Protein AF-A0A7S3CI59-F1 (afdb_monomer_lite)

Organism: NCBI:txid1082188

Radius of gyration: 28.76 Å; chains: 1; bounding box: 58×44×80 Å

pLDDT: mean 87.58, std 10.14, range [47.19, 98.12]

Foldseek 3Di:
DVPVDDPVLVVVCVVCVCVQDVDDPVPDDVVSSVVVSVVVVVVVVLVVQLVVQLVVVCVVVVPDDSVLSSQQSNQCSVPPPDPVLVVLCSVPVCQQCVDDSNPDGNVSSVVSSVVVVVVLVVLLVVLLVLLLVLVCVVCVVVRDDPVLSVVVSVQLCVLLVDSVSSNVCSVVVVVPDDPPVCNVVDHNNVVSVD

Secondary structure (DSSP, 8-state):
--TT--HHHHHHHHHHHHHH--S-GGGS-HHHHHHHHHHHHHHHHHHHHHHHHHHHHHHH-TTS-HHHHHHHHHHHHHH---HHHHHHHHHTHHHH--S-GGG--HHHHHHHHHHHHHHHHHHHHHHHHHHHHHHHHHTGGGT--HHHHHHHHHHHHHHH-SHHHHHHHHHTHHHHPPPGGGGGG--GGGTTT-

Structure (mmCIF, N/CA/C/O backbone):
data_AF-A0A7S3CI59-F1
#
_entry.id   AF-A0A7S3CI59-F1
#
loop_
_atom_site.group_PDB
_atom_site.id
_atom_site.type_symbol
_atom_site.label_atom_id
_atom_site.label_alt_id
_atom_site.label_comp_id
_atom_site.label_asym_id
_atom_site.label_entity_id
_atom_site.label_seq_id
_atom_site.pdbx_PDB_ins_code
_atom_site.Cartn_x
_atom_site.Cartn_y
_atom_site.Cartn_z
_atom_site.occupancy
_atom_site.B_iso_or_equiv
_atom_site.auth_seq_id
_atom_site.auth_comp_id
_atom_site.auth_asym_id
_atom_site.auth_atom_id
_atom_site.pdbx_PDB_model_num
ATOM 1 N N . CYS A 1 1 ? 30.219 27.105 -24.794 1.00 59.47 1 CYS A N 1
ATOM 2 C CA . CYS A 1 1 ? 28.747 26.967 -24.779 1.00 59.47 1 CYS A CA 1
ATOM 3 C C . CYS A 1 1 ? 28.206 25.695 -24.099 1.00 59.47 1 CYS A C 1
ATOM 5 O O . CYS A 1 1 ? 27.021 25.461 -24.241 1.00 59.47 1 CYS A O 1
ATOM 7 N N . LEU A 1 2 ? 28.983 24.918 -23.324 1.00 64.81 2 LEU A N 1
ATOM 8 C CA . LEU A 1 2 ? 28.480 23.724 -22.600 1.00 64.81 2 LEU A CA 1
ATOM 9 C C . LEU A 1 2 ? 28.856 23.733 -21.102 1.00 64.81 2 LEU A C 1
ATOM 11 O O . LEU A 1 2 ? 29.052 22.684 -20.499 1.00 64.81 2 LEU A O 1
ATOM 15 N N . LYS A 1 3 ? 29.027 24.923 -20.505 1.00 70.31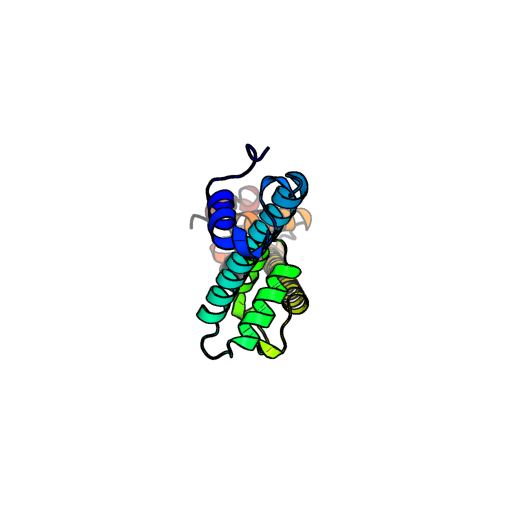 3 LYS A N 1
ATOM 16 C CA . LYS A 1 3 ? 29.441 25.069 -19.091 1.00 70.31 3 LYS A CA 1
ATOM 17 C C . LYS A 1 3 ? 28.393 24.524 -18.104 1.00 70.31 3 LYS A C 1
ATOM 19 O O . LYS A 1 3 ? 28.717 24.251 -16.959 1.00 70.31 3 LYS A O 1
ATOM 24 N N . ASP A 1 4 ? 27.163 24.378 -18.576 1.00 75.31 4 ASP A N 1
ATOM 25 C CA . ASP A 1 4 ? 25.985 23.836 -17.906 1.00 75.31 4 ASP A CA 1
ATOM 26 C C . ASP A 1 4 ? 25.914 22.294 -17.915 1.00 75.31 4 ASP A C 1
ATOM 28 O O . ASP A 1 4 ? 25.103 21.711 -17.204 1.00 75.31 4 ASP A O 1
ATOM 32 N N . CYS A 1 5 ? 26.761 21.610 -18.693 1.00 75.19 5 CYS A N 1
ATOM 33 C CA . CYS A 1 5 ? 26.756 20.150 -18.790 1.00 75.19 5 CYS A CA 1
ATOM 34 C C . CYS A 1 5 ? 27.666 19.507 -17.735 1.00 75.19 5 CYS A C 1
ATOM 36 O O . CYS A 1 5 ? 28.838 19.861 -17.602 1.00 75.19 5 CYS A O 1
ATOM 38 N N . ASN A 1 6 ? 27.160 18.494 -17.028 1.00 81.19 6 ASN A N 1
ATOM 39 C CA . ASN A 1 6 ? 27.958 17.750 -16.052 1.00 81.19 6 ASN A CA 1
ATOM 40 C C . ASN A 1 6 ? 28.900 16.719 -16.719 1.00 81.19 6 ASN A C 1
ATOM 42 O O . ASN A 1 6 ? 28.763 16.361 -17.892 1.00 81.19 6 ASN A O 1
ATOM 46 N N . SER A 1 7 ? 29.861 16.190 -15.950 1.00 79.69 7 SER A N 1
ATOM 47 C CA . SER A 1 7 ? 30.866 15.236 -16.454 1.00 79.69 7 SER A CA 1
ATOM 48 C C . SER A 1 7 ? 30.254 13.962 -17.066 1.00 79.69 7 SER A C 1
ATOM 50 O O . SER A 1 7 ? 30.790 13.425 -18.039 1.00 79.69 7 SER A O 1
ATOM 52 N N . LYS A 1 8 ? 29.105 13.483 -16.556 1.00 77.62 8 LYS A N 1
ATOM 53 C CA . LYS A 1 8 ? 28.405 12.310 -17.114 1.00 77.62 8 LYS A CA 1
ATOM 54 C C . LYS A 1 8 ? 27.846 12.610 -18.508 1.00 77.62 8 LYS A C 1
ATOM 56 O O . LYS A 1 8 ? 28.008 11.788 -19.412 1.00 77.62 8 LYS A O 1
ATOM 61 N N . MET A 1 9 ? 27.244 13.784 -18.697 1.00 76.12 9 MET A N 1
ATOM 62 C CA . MET A 1 9 ? 26.739 14.234 -19.998 1.00 76.12 9 MET A CA 1
ATOM 63 C C . MET A 1 9 ? 27.877 14.339 -21.015 1.00 76.12 9 MET A C 1
ATOM 65 O O . MET A 1 9 ? 27.801 13.748 -22.087 1.00 76.12 9 MET A O 1
ATOM 69 N N . LEU A 1 10 ? 28.988 14.986 -20.657 1.00 78.69 10 LEU A N 1
ATOM 70 C CA . LEU A 1 10 ? 30.130 15.147 -21.565 1.00 78.69 10 LEU A CA 1
ATOM 71 C C . LEU A 1 10 ? 30.754 13.801 -21.981 1.00 78.69 10 LEU A C 1
ATOM 73 O O . LEU A 1 10 ? 31.111 13.618 -23.144 1.00 78.69 10 LEU A O 1
ATOM 77 N N . LYS A 1 11 ? 30.810 12.817 -21.072 1.00 80.25 11 LYS A N 1
ATOM 78 C CA . LYS A 1 11 ? 31.237 11.443 -21.401 1.00 80.25 11 LYS A CA 1
ATOM 79 C C . LYS A 1 11 ? 30.278 10.747 -22.375 1.00 80.25 11 LYS A C 1
ATOM 81 O O . LYS A 1 11 ? 30.741 10.063 -23.288 1.00 80.25 11 LYS A O 1
ATOM 86 N N . LYS A 1 12 ? 28.958 10.920 -22.213 1.00 74.88 12 LYS A N 1
ATOM 87 C CA . LYS A 1 12 ? 27.951 10.398 -23.159 1.00 74.88 12 LYS A CA 1
ATOM 88 C C . LYS A 1 12 ? 28.072 11.057 -24.535 1.00 74.88 12 LYS A C 1
ATOM 90 O O . LYS A 1 12 ? 28.024 10.336 -25.530 1.00 74.88 12 LYS A O 1
ATOM 95 N N . LEU A 1 13 ? 28.280 12.377 -24.587 1.00 74.31 13 LEU A N 1
ATOM 96 C CA . LEU A 1 13 ? 28.527 13.110 -25.830 1.00 74.31 13 LEU A CA 1
ATOM 97 C C . LEU A 1 13 ? 29.743 12.538 -26.554 1.00 74.31 13 LEU A C 1
ATOM 99 O O . LEU A 1 13 ? 29.633 12.162 -27.711 1.00 74.31 13 LEU A O 1
ATOM 103 N N . HIS A 1 14 ? 30.876 12.408 -25.858 1.00 76.88 14 HIS A N 1
ATOM 104 C CA . HIS A 1 14 ? 32.116 11.897 -26.441 1.00 76.88 14 HIS A CA 1
ATOM 105 C C . HIS A 1 14 ? 31.943 10.494 -27.041 1.00 76.88 14 HIS A C 1
ATOM 107 O O . HIS A 1 14 ? 32.369 10.247 -28.164 1.00 76.88 14 HIS A O 1
ATOM 113 N N . ARG A 1 15 ? 31.263 9.586 -26.325 1.00 79.62 15 ARG A N 1
ATOM 114 C CA . ARG A 1 15 ? 31.013 8.208 -26.790 1.00 79.62 15 ARG A CA 1
ATOM 115 C C . ARG A 1 15 ? 30.102 8.123 -28.016 1.00 79.62 15 ARG A C 1
ATOM 117 O O . ARG A 1 15 ? 30.245 7.192 -28.794 1.00 79.62 15 ARG A O 1
ATOM 124 N N . ASN A 1 16 ? 29.177 9.066 -28.181 1.00 75.12 16 ASN A N 1
ATOM 125 C CA . ASN A 1 16 ? 28.153 9.028 -29.232 1.00 75.12 16 ASN A CA 1
ATOM 126 C C . ASN A 1 16 ? 28.336 10.129 -30.290 1.00 75.12 16 ASN A C 1
ATOM 128 O O . ASN A 1 16 ? 27.478 10.304 -31.152 1.00 75.12 16 ASN A O 1
ATOM 132 N N . CYS A 1 17 ? 29.436 10.885 -30.229 1.00 72.75 17 CYS A N 1
ATOM 133 C CA . CYS A 1 17 ? 29.614 12.132 -30.975 1.00 72.75 17 CYS A CA 1
ATOM 134 C C . CYS A 1 17 ? 29.482 11.924 -32.490 1.00 72.75 17 CYS A C 1
ATOM 136 O O . CYS A 1 17 ? 28.740 12.645 -33.149 1.00 72.75 17 CYS A O 1
ATOM 138 N N . GLN A 1 18 ? 30.129 10.881 -33.019 1.00 71.50 18 GLN A N 1
ATOM 139 C CA . GLN A 1 18 ? 30.111 10.550 -34.448 1.00 71.50 18 GLN A CA 1
ATOM 140 C C . GLN A 1 18 ? 28.720 10.132 -34.949 1.00 71.50 18 GLN A C 1
ATOM 142 O O . GLN A 1 18 ? 28.349 10.465 -36.069 1.00 71.50 18 GLN A O 1
ATOM 147 N N . MET A 1 19 ? 27.933 9.447 -34.113 1.00 75.19 19 MET A N 1
ATOM 148 C CA . MET A 1 19 ? 26.564 9.042 -34.447 1.00 75.19 19 MET A CA 1
ATOM 149 C C . MET A 1 19 ? 25.594 10.230 -34.391 1.00 75.19 19 MET A C 1
ATOM 151 O O . MET A 1 19 ? 24.717 10.372 -35.238 1.00 75.19 19 MET A O 1
ATOM 155 N N . LEU A 1 20 ? 25.735 11.095 -33.386 1.00 68.44 20 LEU A N 1
ATOM 156 C CA . LEU A 1 20 ? 24.822 12.222 -33.168 1.00 68.44 20 LEU A CA 1
ATOM 157 C C . LEU A 1 20 ? 25.051 13.379 -34.134 1.00 68.44 20 LEU A C 1
ATOM 159 O O . LEU A 1 20 ? 24.116 14.139 -34.426 1.00 68.44 20 LEU A O 1
ATOM 163 N N . PHE A 1 21 ? 26.293 13.510 -34.594 1.00 73.81 21 PHE A N 1
ATOM 164 C CA . PHE A 1 21 ? 26.769 14.608 -35.412 1.00 73.81 21 PHE A CA 1
ATOM 165 C C . PHE A 1 21 ? 27.649 14.081 -36.554 1.00 73.81 21 PHE A C 1
ATOM 167 O O . PHE A 1 21 ? 28.874 14.150 -36.476 1.00 73.81 21 PHE A O 1
ATOM 174 N N . PRO A 1 22 ? 27.041 13.590 -37.648 1.00 68.81 22 PRO A N 1
ATOM 175 C CA . PRO A 1 22 ? 27.776 13.063 -38.802 1.00 68.81 22 PRO A CA 1
ATOM 176 C C . PRO A 1 22 ? 28.441 14.156 -39.665 1.00 68.81 22 PRO A C 1
ATOM 178 O O . PRO A 1 22 ? 28.934 13.877 -40.754 1.00 68.81 22 PRO A O 1
ATOM 181 N N . VAL A 1 23 ? 28.448 15.411 -39.205 1.00 74.50 23 VAL A N 1
ATOM 182 C CA . VAL A 1 23 ? 28.990 16.583 -39.908 1.00 74.50 23 VAL A CA 1
ATOM 183 C C . VAL A 1 23 ? 30.176 17.170 -39.144 1.00 74.50 23 VAL A C 1
ATOM 185 O O . VAL A 1 23 ? 30.347 16.924 -37.948 1.00 74.50 23 VAL A O 1
ATOM 188 N N . LYS A 1 24 ? 31.014 17.965 -39.822 1.00 68.62 24 LYS A N 1
ATOM 189 C CA . LYS A 1 24 ? 32.191 18.574 -39.187 1.00 68.62 24 LYS A CA 1
ATOM 190 C C . LYS A 1 24 ? 31.758 19.477 -38.030 1.00 68.62 24 LYS A C 1
ATOM 192 O O . LYS A 1 24 ? 30.806 20.239 -38.157 1.00 68.62 24 LYS A O 1
ATOM 197 N N . PHE A 1 25 ? 32.494 19.434 -36.918 1.00 65.50 25 PHE A N 1
ATOM 198 C CA . PHE A 1 25 ? 32.107 20.081 -35.654 1.00 65.50 25 PHE A CA 1
ATOM 199 C C . PHE A 1 25 ? 31.819 21.590 -35.780 1.00 65.50 25 PHE A C 1
ATOM 201 O O . PHE A 1 25 ? 30.941 22.117 -35.107 1.00 65.50 25 PHE A O 1
ATOM 208 N N . HIS A 1 26 ? 32.510 22.276 -36.695 1.00 70.38 26 HIS A N 1
ATOM 209 C CA . HIS A 1 26 ? 32.320 23.703 -36.981 1.00 70.38 26 HIS A CA 1
ATOM 210 C C . HIS A 1 26 ? 31.023 24.032 -37.752 1.00 70.38 26 HIS A C 1
ATOM 212 O O . HIS A 1 26 ? 30.727 25.203 -37.962 1.00 70.38 26 HIS A O 1
ATOM 218 N N . GLN A 1 27 ? 30.278 23.025 -38.220 1.00 72.19 27 GLN A N 1
ATOM 219 C CA . GLN A 1 27 ? 29.021 23.172 -38.970 1.00 72.19 27 GLN A CA 1
ATOM 220 C C . GLN A 1 27 ? 27.783 22.940 -38.096 1.00 72.19 27 GLN A C 1
ATOM 222 O O . GLN A 1 27 ? 26.661 23.013 -38.590 1.00 72.19 27 GLN A O 1
ATOM 227 N N . ILE A 1 28 ? 27.970 22.622 -36.814 1.00 72.25 28 ILE A N 1
ATOM 228 C CA . ILE A 1 28 ? 26.880 22.268 -35.909 1.00 72.25 28 ILE A CA 1
ATOM 229 C C . ILE A 1 28 ? 26.587 23.458 -35.006 1.00 72.25 28 ILE A C 1
ATOM 231 O O . ILE A 1 28 ? 27.476 23.942 -34.306 1.00 72.25 28 ILE A O 1
ATOM 235 N N . ASP A 1 29 ? 25.327 23.886 -34.971 1.00 80.12 29 ASP A N 1
ATOM 236 C CA . ASP A 1 29 ? 24.870 24.859 -33.983 1.00 80.12 29 ASP A CA 1
ATOM 237 C C . ASP A 1 29 ? 25.047 24.278 -32.561 1.00 80.12 29 ASP A C 1
ATOM 239 O O . ASP A 1 29 ? 24.484 23.218 -32.248 1.00 80.12 29 ASP A O 1
ATOM 243 N N . PRO A 1 30 ? 25.790 24.953 -31.662 1.00 78.56 30 PRO A N 1
ATOM 244 C CA . PRO A 1 30 ? 25.923 24.545 -30.267 1.00 78.56 30 PRO A CA 1
ATOM 245 C C . PRO A 1 30 ? 24.589 24.306 -29.538 1.00 78.56 30 PRO A C 1
ATOM 247 O O . PRO A 1 30 ? 24.556 23.511 -28.597 1.00 78.56 30 PRO A O 1
ATOM 250 N N . ARG A 1 31 ? 23.491 24.955 -29.952 1.00 81.31 31 ARG A N 1
ATOM 251 C CA . ARG A 1 31 ? 22.141 24.715 -29.413 1.00 81.31 31 ARG A CA 1
ATOM 252 C C . ARG A 1 31 ? 21.626 23.320 -29.760 1.00 81.31 31 ARG A C 1
ATOM 254 O O . ARG A 1 31 ? 21.160 22.614 -28.872 1.00 81.31 31 ARG A O 1
ATOM 261 N N . VAL A 1 32 ? 21.823 22.876 -31.000 1.00 80.31 32 VAL A N 1
ATOM 262 C CA . VAL A 1 32 ? 21.455 21.524 -31.455 1.00 80.31 32 VAL A CA 1
ATOM 263 C C . VAL A 1 32 ? 22.286 20.460 -30.734 1.00 80.31 32 VAL A C 1
ATOM 265 O O . VAL A 1 32 ? 21.773 19.391 -30.397 1.00 80.31 32 VAL A O 1
ATOM 268 N N . ILE A 1 33 ? 23.564 20.751 -30.447 1.00 76.06 33 ILE A N 1
ATOM 269 C CA . ILE A 1 33 ? 24.405 19.864 -29.626 1.00 76.06 33 ILE A CA 1
ATOM 270 C C . ILE A 1 33 ? 23.807 19.706 -28.234 1.00 76.06 33 ILE A C 1
ATOM 272 O O . ILE A 1 33 ? 23.671 18.587 -27.738 1.00 76.06 33 ILE A O 1
ATOM 276 N N . ARG A 1 34 ? 23.438 20.833 -27.621 1.00 80.00 34 ARG A N 1
ATOM 277 C CA . ARG A 1 34 ? 22.849 20.876 -26.289 1.00 80.00 34 ARG A CA 1
ATOM 278 C C . ARG A 1 34 ? 21.538 20.085 -26.238 1.00 80.00 34 ARG A C 1
ATOM 280 O O . ARG A 1 34 ? 21.433 19.176 -25.424 1.00 80.00 34 ARG A O 1
ATOM 287 N N . GLU A 1 35 ? 20.583 20.364 -27.121 1.00 82.44 35 GLU A N 1
ATOM 288 C CA . GLU A 1 35 ? 19.276 19.685 -27.156 1.00 82.44 35 GLU A CA 1
ATOM 289 C C . GLU A 1 35 ? 19.407 18.165 -27.304 1.00 82.44 35 GLU A C 1
ATOM 291 O O . GLU A 1 35 ? 18.837 17.408 -26.516 1.00 82.44 35 GLU A O 1
ATOM 296 N N . LYS A 1 36 ? 20.220 17.699 -28.263 1.00 79.44 36 LYS A N 1
ATOM 297 C CA . LYS A 1 36 ? 20.472 16.262 -28.455 1.00 79.44 36 LYS A CA 1
ATOM 298 C C . LYS A 1 36 ? 21.142 15.626 -27.238 1.00 79.44 36 LYS A C 1
ATOM 300 O O . LYS A 1 36 ? 20.844 14.480 -26.906 1.00 79.44 36 LYS A O 1
ATOM 305 N N . LEU A 1 37 ? 22.048 16.350 -26.581 1.00 78.69 37 LEU A N 1
ATOM 306 C CA . LEU A 1 37 ? 22.756 15.847 -25.411 1.00 78.69 37 LEU A CA 1
ATOM 307 C C . LEU A 1 37 ? 21.845 15.712 -24.189 1.00 78.69 37 LEU A C 1
ATOM 309 O O . LEU A 1 37 ? 21.923 14.694 -23.504 1.00 78.69 37 LEU A O 1
ATOM 313 N N . PHE A 1 38 ? 20.994 16.705 -23.926 1.00 78.50 38 PHE A N 1
ATOM 314 C CA . PHE A 1 38 ? 19.998 16.631 -22.856 1.00 78.50 38 PHE A CA 1
ATOM 315 C C . PHE A 1 38 ? 19.014 15.493 -23.111 1.00 78.50 38 PHE A C 1
ATOM 317 O O . PHE A 1 38 ? 18.888 14.616 -22.264 1.00 78.50 38 PHE A O 1
ATOM 324 N N . LYS A 1 39 ? 18.460 15.395 -24.326 1.00 82.25 39 LYS A N 1
ATOM 325 C CA . LYS A 1 39 ? 17.557 14.296 -24.694 1.00 82.25 39 LYS A CA 1
ATOM 326 C C . LYS A 1 39 ? 18.178 12.914 -24.451 1.00 82.25 39 LYS A C 1
ATOM 328 O O . LYS A 1 39 ? 17.554 12.056 -23.842 1.00 82.25 39 LYS A O 1
ATOM 333 N N . LEU A 1 40 ? 19.430 12.696 -24.860 1.00 77.69 40 LEU A N 1
ATOM 334 C CA . LEU A 1 40 ? 20.141 11.435 -24.599 1.00 77.69 40 LEU A CA 1
ATOM 335 C C . LEU A 1 40 ? 20.470 11.188 -23.126 1.00 77.69 40 LEU A C 1
ATOM 337 O O . LEU A 1 40 ? 20.629 10.041 -22.683 1.00 77.69 40 LEU A O 1
ATOM 341 N N . TYR A 1 41 ? 20.714 12.262 -22.383 1.00 75.12 41 TYR A N 1
ATOM 342 C CA . TYR A 1 41 ? 20.945 12.157 -20.959 1.00 75.12 41 TYR A CA 1
ATOM 343 C C . TYR A 1 41 ? 19.669 11.666 -20.279 1.00 75.12 41 TYR A C 1
ATOM 345 O O . TYR A 1 41 ? 19.733 10.610 -19.647 1.00 75.12 41 TYR A O 1
ATOM 353 N N . ASP A 1 42 ? 18.549 12.340 -20.537 1.00 79.06 42 ASP A N 1
ATOM 354 C CA . ASP A 1 42 ? 17.221 12.050 -19.995 1.00 79.06 42 ASP A CA 1
ATOM 355 C C . ASP A 1 42 ? 16.731 10.659 -20.409 1.00 79.06 42 ASP A C 1
ATOM 357 O O . ASP A 1 42 ? 16.329 9.872 -19.558 1.00 79.06 42 ASP A O 1
ATOM 361 N N . GLU A 1 43 ? 16.876 10.281 -21.685 1.00 83.25 43 GLU A N 1
ATOM 362 C CA . GLU A 1 43 ? 16.569 8.922 -22.153 1.00 83.25 43 GLU A CA 1
ATOM 363 C C . GLU A 1 43 ? 17.370 7.857 -21.399 1.00 83.25 43 GLU A C 1
ATOM 365 O O . GLU A 1 43 ? 16.877 6.761 -21.143 1.00 83.25 43 GLU A O 1
ATOM 370 N N . GLY A 1 44 ? 18.630 8.143 -21.067 1.00 81.75 44 GLY A N 1
ATOM 371 C CA . GLY A 1 44 ? 19.445 7.191 -20.326 1.00 81.75 44 GLY A CA 1
ATOM 372 C C . GLY A 1 44 ? 19.115 7.137 -18.837 1.00 81.75 44 GLY A C 1
ATOM 373 O O . GLY A 1 44 ? 19.253 6.064 -18.268 1.00 81.75 44 GLY A O 1
ATOM 374 N N . VAL A 1 45 ? 18.682 8.248 -18.231 1.00 81.62 45 VAL A N 1
ATOM 375 C CA . VAL A 1 45 ? 18.148 8.256 -16.858 1.00 81.62 45 VAL A CA 1
ATOM 376 C C . VAL A 1 45 ? 16.854 7.443 -16.815 1.00 81.62 45 VAL A C 1
ATOM 378 O O . VAL A 1 45 ? 16.764 6.496 -16.045 1.00 81.62 45 VAL A O 1
ATOM 381 N N . ALA A 1 46 ? 15.929 7.689 -17.747 1.00 86.44 46 ALA A N 1
ATOM 382 C CA . ALA A 1 46 ? 14.687 6.927 -17.860 1.00 86.44 46 ALA A CA 1
ATOM 383 C C . ALA A 1 46 ? 14.934 5.418 -18.042 1.00 86.44 46 ALA A C 1
ATOM 385 O O . ALA A 1 46 ? 14.275 4.598 -17.411 1.00 86.44 46 ALA A O 1
ATOM 386 N N . ARG A 1 47 ? 15.916 5.025 -18.867 1.00 89.19 47 ARG A N 1
ATOM 387 C CA . ARG A 1 47 ? 16.301 3.608 -19.011 1.00 89.19 47 ARG A CA 1
ATOM 388 C C . ARG A 1 47 ? 16.842 3.009 -17.713 1.00 89.19 47 ARG A C 1
ATOM 390 O O . ARG A 1 47 ? 16.566 1.844 -17.447 1.00 89.19 47 ARG A O 1
ATOM 397 N N . GLU A 1 48 ? 17.623 3.765 -16.945 1.00 90.62 48 GLU A N 1
ATOM 398 C CA . GLU A 1 48 ? 18.162 3.315 -15.657 1.00 90.62 48 GLU A CA 1
ATOM 399 C C . GLU A 1 48 ? 17.034 3.120 -14.636 1.00 90.62 48 GLU A C 1
ATOM 401 O O . GLU A 1 48 ? 16.943 2.050 -14.038 1.00 90.62 48 GLU A O 1
ATOM 406 N N . ASP A 1 49 ? 16.119 4.082 -14.521 1.00 90.31 49 ASP A N 1
ATOM 407 C CA . ASP A 1 49 ? 14.973 4.011 -13.608 1.00 90.31 49 ASP A CA 1
ATOM 408 C C . ASP A 1 49 ? 14.023 2.858 -13.965 1.00 90.31 49 ASP A C 1
ATOM 410 O O . ASP A 1 49 ? 13.625 2.071 -13.102 1.00 90.31 49 ASP A O 1
ATOM 414 N N . ILE A 1 50 ? 13.718 2.689 -15.257 1.00 94.69 50 ILE A N 1
ATOM 415 C CA . ILE A 1 50 ? 12.937 1.549 -15.750 1.00 94.69 50 ILE A CA 1
ATOM 416 C C . ILE A 1 50 ? 13.658 0.233 -15.429 1.00 94.69 50 ILE A C 1
ATOM 418 O O . ILE A 1 50 ? 13.016 -0.709 -14.968 1.00 94.69 50 ILE A O 1
ATOM 422 N N . ALA A 1 51 ? 14.977 0.142 -15.627 1.00 94.44 51 ALA A N 1
ATOM 423 C CA . ALA A 1 51 ? 15.735 -1.067 -15.306 1.00 94.44 51 ALA A CA 1
ATOM 424 C C . ALA A 1 51 ? 15.707 -1.384 -13.800 1.00 94.44 51 ALA A C 1
ATOM 426 O O . ALA A 1 51 ? 15.552 -2.546 -13.425 1.00 94.44 51 ALA A O 1
ATOM 427 N N . GLN A 1 52 ? 15.786 -0.373 -12.930 1.00 95.69 52 GLN A N 1
ATOM 428 C CA . GLN A 1 52 ? 15.635 -0.561 -11.483 1.00 95.69 52 GLN A CA 1
ATOM 429 C C . GLN A 1 52 ? 14.238 -1.082 -11.122 1.00 95.69 52 GLN A C 1
ATOM 431 O O . GLN A 1 52 ? 14.113 -2.020 -10.330 1.00 95.69 52 GLN A O 1
ATOM 436 N N . LEU A 1 53 ? 13.183 -0.538 -11.739 1.00 96.56 53 LEU A N 1
ATOM 437 C CA . LEU A 1 53 ? 11.820 -1.049 -11.574 1.00 96.56 53 LEU A CA 1
ATOM 438 C C . LEU A 1 53 ? 11.691 -2.497 -12.059 1.00 96.56 53 LEU A C 1
ATOM 440 O O . LEU A 1 53 ? 11.117 -3.319 -11.348 1.00 96.56 53 LEU A O 1
ATOM 444 N N . GLN A 1 54 ? 12.263 -2.838 -13.216 1.00 97.06 54 GLN A N 1
ATOM 445 C CA . GLN A 1 54 ? 12.269 -4.211 -13.732 1.00 97.06 54 GLN A CA 1
ATOM 446 C C . GLN A 1 54 ? 12.945 -5.176 -12.757 1.00 97.06 54 GLN A C 1
ATOM 448 O O . GLN A 1 54 ? 12.373 -6.216 -12.438 1.00 97.06 54 GLN A O 1
ATOM 453 N N . LEU A 1 55 ? 14.129 -4.823 -12.243 1.00 97.19 55 LEU A N 1
ATOM 454 C CA . LEU A 1 55 ? 14.848 -5.634 -11.257 1.00 97.19 55 LEU A CA 1
ATOM 455 C C . LEU A 1 55 ? 14.018 -5.838 -9.988 1.00 97.19 55 LEU A C 1
ATOM 457 O O . LEU A 1 55 ? 13.953 -6.950 -9.462 1.00 97.19 55 LEU A O 1
ATOM 461 N N . ARG A 1 56 ? 13.349 -4.783 -9.515 1.00 96.81 56 ARG A N 1
ATOM 462 C CA . ARG A 1 56 ? 12.495 -4.846 -8.326 1.00 96.81 56 ARG A CA 1
ATOM 463 C C . ARG A 1 56 ? 11.250 -5.702 -8.541 1.00 96.81 56 ARG A C 1
ATOM 465 O O . ARG A 1 56 ? 10.885 -6.467 -7.658 1.00 96.81 56 ARG A O 1
ATOM 472 N N . ILE A 1 57 ? 10.599 -5.608 -9.698 1.00 96.94 57 ILE A N 1
ATOM 473 C CA . ILE A 1 57 ? 9.478 -6.494 -10.035 1.00 96.94 57 ILE A CA 1
ATOM 474 C C . ILE A 1 57 ? 9.985 -7.937 -10.114 1.00 96.94 57 ILE A C 1
ATOM 476 O O . ILE A 1 57 ? 9.433 -8.818 -9.459 1.00 96.94 57 ILE A O 1
ATOM 480 N N . LYS A 1 58 ? 11.082 -8.184 -10.836 1.00 95.31 58 LYS A N 1
ATOM 481 C CA . LYS A 1 58 ? 11.626 -9.531 -11.029 1.00 95.31 58 LYS A CA 1
ATOM 482 C C . LYS A 1 58 ? 12.058 -10.189 -9.718 1.00 95.31 58 LYS A C 1
ATOM 484 O O . LYS A 1 58 ? 11.862 -11.388 -9.565 1.00 95.31 58 LYS A O 1
ATOM 489 N N . SER A 1 59 ? 12.579 -9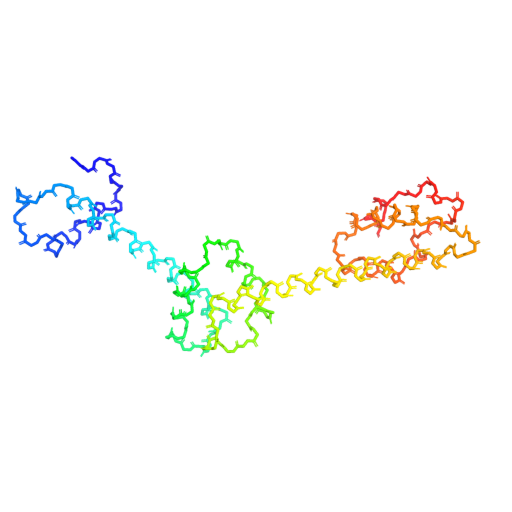.428 -8.753 1.00 95.75 59 SER A N 1
ATOM 490 C CA . SER A 1 59 ? 12.949 -9.965 -7.435 1.00 95.75 59 SER A CA 1
ATOM 491 C C . SER A 1 59 ? 11.746 -10.414 -6.597 1.00 95.75 59 SER A C 1
ATOM 493 O O . SER A 1 59 ? 11.890 -11.267 -5.722 1.00 95.75 59 SER A O 1
ATOM 495 N N . HIS A 1 60 ? 10.555 -9.871 -6.861 1.00 95.00 60 HIS A N 1
ATOM 496 C CA . HIS A 1 60 ? 9.313 -10.279 -6.207 1.00 95.00 60 HIS A CA 1
ATOM 497 C C . HIS A 1 60 ? 8.522 -11.333 -6.989 1.00 95.00 60 HIS A C 1
ATOM 499 O O . HIS A 1 60 ? 7.774 -12.084 -6.363 1.00 95.00 60 HIS A O 1
ATOM 505 N N . PHE A 1 61 ? 8.699 -11.397 -8.311 1.00 95.25 61 PHE A N 1
ATOM 506 C CA . PHE A 1 61 ? 7.968 -12.271 -9.227 1.00 95.25 61 PHE A CA 1
ATOM 507 C C . PHE A 1 61 ? 8.950 -13.002 -10.159 1.00 95.25 61 PHE A C 1
ATOM 509 O O . PHE A 1 61 ? 9.131 -12.644 -11.325 1.00 95.25 61 PHE A O 1
ATOM 516 N N . LEU A 1 62 ? 9.636 -14.011 -9.613 1.00 92.31 62 LEU A N 1
ATOM 517 C CA . LEU A 1 62 ? 10.764 -14.681 -10.273 1.00 92.31 62 LEU A CA 1
ATOM 518 C C . LEU A 1 62 ? 10.359 -15.444 -11.538 1.00 92.31 62 LEU A C 1
ATOM 520 O O . LEU A 1 62 ? 11.131 -15.467 -12.497 1.00 92.31 62 LEU A O 1
ATOM 524 N N . ASP A 1 63 ? 9.148 -15.991 -11.573 1.00 94.19 63 ASP A N 1
ATOM 525 C CA . ASP A 1 63 ? 8.680 -16.856 -12.663 1.00 94.19 63 ASP A CA 1
ATOM 526 C C . ASP A 1 63 ? 8.072 -16.080 -13.842 1.00 94.19 63 ASP A C 1
ATOM 528 O O . ASP A 1 63 ? 7.824 -16.644 -14.904 1.00 94.19 63 ASP A O 1
ATOM 532 N N . GLU A 1 64 ? 7.868 -14.769 -13.691 1.00 95.19 64 GLU A N 1
ATOM 533 C CA . GLU A 1 64 ? 7.196 -13.955 -14.706 1.00 95.19 64 GLU A CA 1
ATOM 534 C C . GLU A 1 64 ? 8.097 -13.691 -15.927 1.00 95.19 64 GLU A C 1
ATOM 536 O O . GLU A 1 64 ? 9.281 -13.359 -15.759 1.00 95.19 64 GLU A O 1
ATOM 541 N N . PRO A 1 65 ? 7.577 -13.794 -17.163 1.00 96.12 65 PRO A N 1
ATOM 542 C CA . PRO A 1 65 ? 8.335 -13.500 -18.377 1.00 96.12 65 PRO A CA 1
ATOM 543 C C . PRO A 1 65 ? 8.929 -12.082 -18.388 1.00 96.12 65 PRO A C 1
ATOM 545 O O . PRO A 1 65 ? 8.332 -11.126 -17.884 1.00 96.12 65 PRO A O 1
ATOM 548 N N . LEU A 1 66 ? 10.125 -11.924 -18.969 1.00 94.06 66 LEU A N 1
ATOM 549 C CA . LEU A 1 66 ? 10.834 -10.638 -18.956 1.00 94.06 66 LEU A CA 1
ATOM 550 C C . LEU A 1 66 ? 10.063 -9.543 -19.704 1.00 94.06 66 LEU A C 1
ATOM 552 O O . LEU A 1 66 ? 10.057 -8.401 -19.264 1.00 94.06 66 LEU A O 1
ATOM 556 N N . ASP A 1 67 ? 9.393 -9.877 -20.802 1.00 95.81 67 ASP A N 1
ATOM 557 C CA . ASP A 1 67 ? 8.568 -8.952 -21.582 1.00 95.81 67 ASP A CA 1
ATOM 558 C C . ASP A 1 67 ? 7.393 -8.393 -20.765 1.00 95.81 67 ASP A C 1
ATOM 560 O O . ASP A 1 67 ? 7.133 -7.188 -20.810 1.00 95.81 67 ASP A O 1
ATOM 564 N N . VAL A 1 68 ? 6.747 -9.227 -19.944 1.00 97.25 68 VAL A N 1
ATOM 565 C CA . VAL A 1 68 ? 5.682 -8.801 -19.024 1.00 97.25 68 VAL A CA 1
ATOM 566 C C . VAL A 1 68 ? 6.229 -7.829 -17.979 1.00 97.25 68 VAL A C 1
ATOM 568 O O . VAL A 1 68 ? 5.633 -6.775 -17.741 1.00 97.25 68 VAL A O 1
ATOM 571 N N . VAL A 1 69 ? 7.388 -8.151 -17.395 1.00 97.25 69 VAL A N 1
ATOM 572 C CA . VAL A 1 69 ? 8.070 -7.307 -16.403 1.00 97.25 69 VAL A CA 1
ATOM 573 C C . VAL A 1 69 ? 8.498 -5.968 -17.006 1.00 97.25 69 VAL A C 1
ATOM 575 O O . VAL A 1 69 ? 8.262 -4.924 -16.399 1.00 97.25 69 VAL A O 1
ATOM 578 N N . VAL A 1 70 ? 9.095 -5.981 -18.201 1.00 95.88 70 VAL A N 1
ATOM 579 C CA . VAL A 1 70 ? 9.510 -4.778 -18.938 1.00 95.88 70 VAL A CA 1
ATOM 580 C C . VAL A 1 70 ? 8.302 -3.893 -19.212 1.00 95.88 70 VAL A C 1
ATOM 582 O O . VAL A 1 70 ? 8.331 -2.714 -18.864 1.00 95.88 70 VAL A O 1
ATOM 585 N N . ARG A 1 71 ? 7.225 -4.465 -19.766 1.00 97.56 71 ARG A N 1
ATOM 586 C CA . ARG A 1 71 ? 5.982 -3.747 -20.064 1.00 97.56 71 ARG A CA 1
ATOM 587 C C . ARG A 1 71 ? 5.432 -3.058 -18.818 1.00 97.56 71 ARG A C 1
ATOM 589 O O . ARG A 1 71 ? 5.167 -1.862 -18.860 1.00 97.56 71 ARG A O 1
ATOM 596 N N . LEU A 1 72 ? 5.298 -3.789 -17.710 1.00 97.94 72 LEU A N 1
ATOM 597 C CA . LEU A 1 72 ? 4.737 -3.242 -16.475 1.00 97.94 72 LEU A CA 1
ATOM 598 C C . LEU A 1 72 ? 5.652 -2.187 -15.836 1.00 97.94 72 LEU A C 1
ATOM 600 O O . LEU A 1 72 ? 5.165 -1.159 -15.378 1.00 97.94 72 LEU A O 1
ATOM 604 N N . ALA A 1 73 ? 6.970 -2.399 -15.824 1.00 97.50 73 ALA A N 1
ATOM 605 C CA . ALA A 1 73 ? 7.925 -1.422 -15.300 1.00 97.50 73 ALA A CA 1
ATOM 606 C C . ALA A 1 73 ? 7.895 -0.106 -16.089 1.00 97.50 73 ALA A C 1
ATOM 608 O O . ALA A 1 73 ? 7.880 0.971 -15.494 1.00 97.50 73 ALA A O 1
ATOM 609 N N . THR A 1 74 ? 7.863 -0.194 -17.421 1.00 95.75 74 THR A N 1
ATOM 610 C CA . THR A 1 74 ? 7.738 0.969 -18.303 1.00 95.75 74 THR A CA 1
ATOM 611 C C . THR A 1 74 ? 6.414 1.695 -18.079 1.00 95.75 74 THR A C 1
ATOM 613 O O . THR A 1 74 ? 6.398 2.920 -17.990 1.00 95.75 74 THR A O 1
ATOM 616 N N . ASP A 1 75 ? 5.318 0.956 -17.922 1.00 97.44 75 ASP A N 1
ATOM 617 C CA . ASP A 1 75 ? 4.004 1.535 -17.650 1.00 97.44 75 ASP A CA 1
ATOM 618 C C . ASP A 1 75 ? 3.964 2.264 -16.292 1.00 97.44 75 ASP A C 1
ATOM 620 O O . ASP A 1 75 ? 3.541 3.417 -16.209 1.00 97.44 75 ASP A O 1
ATOM 624 N N . ILE A 1 76 ? 4.513 1.656 -15.232 1.00 97.62 76 ILE A N 1
ATOM 625 C CA . ILE A 1 76 ? 4.660 2.302 -13.917 1.00 97.62 76 ILE A CA 1
ATOM 626 C C . ILE A 1 76 ? 5.497 3.579 -14.030 1.00 97.62 76 ILE A C 1
ATOM 628 O O . ILE A 1 76 ? 5.086 4.609 -13.505 1.00 97.62 76 ILE A O 1
ATOM 632 N N . PHE A 1 77 ? 6.635 3.541 -14.729 1.00 95.69 77 PHE A N 1
ATOM 633 C CA . PHE A 1 77 ? 7.498 4.712 -14.901 1.00 95.69 77 PHE A CA 1
ATOM 634 C C . PHE A 1 77 ? 6.772 5.884 -15.579 1.00 95.69 77 PHE A C 1
ATOM 636 O O . PHE A 1 77 ? 6.944 7.032 -15.178 1.00 95.69 77 PHE A O 1
ATOM 643 N N . HIS A 1 78 ? 5.944 5.607 -16.589 1.00 94.69 78 HIS A N 1
ATOM 644 C CA . HIS A 1 78 ? 5.243 6.654 -17.330 1.00 94.69 78 HIS A CA 1
ATOM 645 C C . HIS A 1 78 ? 4.039 7.243 -16.593 1.00 94.69 78 HIS A C 1
ATOM 647 O O . HIS A 1 78 ? 3.731 8.416 -16.798 1.00 94.69 78 HIS A O 1
ATOM 653 N N . TYR A 1 79 ? 3.354 6.459 -15.757 1.00 96.25 79 TYR A N 1
ATOM 654 C CA . TYR A 1 79 ? 2.096 6.892 -15.139 1.00 96.25 79 TYR A CA 1
ATOM 655 C C . TYR A 1 79 ? 2.184 7.147 -13.630 1.00 96.25 79 TYR A C 1
ATOM 657 O O . TYR A 1 79 ? 1.310 7.819 -13.076 1.00 96.25 79 TYR A O 1
ATOM 665 N N . VAL A 1 80 ? 3.226 6.662 -12.950 1.00 95.50 80 VAL A N 1
ATOM 666 C CA . VAL A 1 80 ? 3.395 6.799 -11.497 1.00 95.50 80 VAL A CA 1
ATOM 667 C C . VAL A 1 80 ? 4.600 7.678 -11.189 1.00 95.50 80 VAL A C 1
ATOM 669 O O . VAL A 1 80 ? 5.735 7.230 -11.098 1.00 95.50 80 VAL A O 1
ATOM 672 N N . HIS A 1 81 ? 4.323 8.958 -10.957 1.00 89.94 81 HIS A N 1
ATOM 673 C CA . HIS A 1 81 ? 5.344 9.987 -10.736 1.00 89.94 81 HIS A CA 1
ATOM 674 C C . HIS A 1 81 ? 5.899 10.029 -9.299 1.00 89.94 81 HIS A C 1
ATOM 676 O O . HIS A 1 81 ? 6.835 10.771 -9.016 1.00 89.94 81 HIS A O 1
ATOM 682 N N . SER A 1 82 ? 5.303 9.278 -8.366 1.00 94.75 82 SER A N 1
ATOM 683 C CA . SER A 1 82 ? 5.673 9.289 -6.948 1.00 94.75 82 SER A CA 1
ATOM 684 C C . SER A 1 82 ? 6.409 8.009 -6.565 1.00 94.75 82 SER A C 1
ATOM 686 O O . SER A 1 82 ? 5.819 6.926 -6.550 1.00 94.75 82 SER A O 1
ATOM 688 N N . GLN A 1 83 ? 7.677 8.151 -6.169 1.00 92.75 83 GLN A N 1
ATOM 689 C CA . GLN A 1 83 ? 8.479 7.034 -5.666 1.00 92.75 83 GLN A CA 1
ATOM 690 C C . GLN A 1 83 ? 7.858 6.399 -4.414 1.00 92.75 83 GLN A C 1
ATOM 692 O O . GLN A 1 83 ? 7.851 5.180 -4.281 1.00 92.75 83 GLN A O 1
ATOM 697 N N . GLU A 1 84 ? 7.255 7.204 -3.535 1.00 96.88 84 GLU A N 1
ATOM 698 C CA . GLU A 1 84 ? 6.548 6.695 -2.356 1.00 96.88 84 GLU A CA 1
ATOM 699 C C . GLU A 1 84 ? 5.385 5.772 -2.751 1.00 96.88 84 GLU A C 1
ATOM 701 O O . GLU A 1 84 ? 5.146 4.741 -2.123 1.00 96.88 84 GLU A O 1
ATOM 706 N N . THR A 1 85 ? 4.672 6.113 -3.825 1.00 96.94 85 THR A N 1
ATOM 707 C CA . THR A 1 85 ? 3.563 5.294 -4.327 1.00 96.94 85 THR A CA 1
ATOM 708 C C . THR A 1 85 ? 4.069 3.967 -4.886 1.00 96.94 85 THR A C 1
ATOM 710 O O . THR A 1 85 ? 3.523 2.913 -4.556 1.00 96.94 85 THR A O 1
ATOM 713 N N . VAL A 1 86 ? 5.165 4.003 -5.651 1.00 97.19 86 VAL A N 1
ATOM 714 C CA . VAL A 1 86 ? 5.860 2.794 -6.111 1.00 97.19 86 VAL A CA 1
ATOM 715 C C . VAL A 1 86 ? 6.282 1.936 -4.916 1.00 97.19 86 VAL A C 1
ATOM 717 O O . VAL A 1 86 ? 6.032 0.733 -4.899 1.00 97.19 86 VAL A O 1
ATOM 720 N N . ASP A 1 87 ? 6.864 2.535 -3.877 1.00 97.56 87 ASP A N 1
ATOM 721 C CA . ASP A 1 87 ? 7.269 1.811 -2.673 1.00 97.56 87 ASP A CA 1
ATOM 722 C C . ASP A 1 87 ? 6.085 1.148 -1.963 1.00 97.56 87 ASP A C 1
ATOM 724 O O . ASP A 1 87 ? 6.193 0.007 -1.503 1.00 97.56 87 ASP A O 1
ATOM 728 N N . GLN A 1 88 ? 4.935 1.821 -1.921 1.00 97.62 88 GLN A N 1
ATOM 729 C CA . GLN A 1 88 ? 3.707 1.274 -1.353 1.00 97.62 88 GLN A CA 1
ATOM 730 C C . GLN A 1 88 ? 3.160 0.088 -2.154 1.00 97.62 88 GLN A C 1
ATOM 732 O O . GLN A 1 88 ? 2.657 -0.850 -1.530 1.00 97.62 88 GLN A O 1
ATOM 737 N N . PHE A 1 89 ? 3.305 0.063 -3.485 1.00 98.00 89 PHE A N 1
ATOM 738 C CA . PHE A 1 89 ? 2.940 -1.118 -4.279 1.00 98.00 89 PHE A CA 1
ATOM 739 C C . PHE A 1 89 ? 3.660 -2.368 -3.780 1.00 98.00 89 PHE A C 1
ATOM 741 O O . PHE A 1 89 ? 3.027 -3.392 -3.533 1.00 98.00 89 PHE A O 1
ATOM 748 N N . PHE A 1 90 ? 4.974 -2.280 -3.570 1.00 97.19 90 PHE A N 1
ATOM 749 C CA . PHE A 1 90 ? 5.772 -3.425 -3.130 1.00 97.19 90 PHE A CA 1
ATOM 750 C C . PHE A 1 90 ? 5.610 -3.724 -1.638 1.00 97.19 90 PHE A C 1
ATOM 752 O O . PHE A 1 90 ? 5.602 -4.891 -1.242 1.00 97.19 90 PHE A O 1
ATOM 759 N N . ARG A 1 91 ? 5.412 -2.697 -0.803 1.00 96.56 91 ARG A N 1
ATOM 760 C CA . ARG A 1 91 ? 5.115 -2.876 0.626 1.00 96.56 91 ARG A CA 1
ATOM 761 C C . ARG A 1 91 ? 3.829 -3.672 0.847 1.00 96.56 91 ARG A C 1
ATOM 763 O O . ARG A 1 91 ? 3.774 -4.490 1.760 1.00 96.56 91 ARG A O 1
ATOM 770 N N . TYR A 1 92 ? 2.814 -3.444 0.017 1.00 96.69 92 TYR A N 1
ATOM 771 C CA . TYR A 1 92 ? 1.511 -4.109 0.096 1.00 96.69 92 TYR A CA 1
ATOM 772 C C . TYR A 1 92 ? 1.292 -5.087 -1.061 1.00 96.69 92 TYR A C 1
ATOM 774 O O . TYR A 1 92 ? 0.162 -5.276 -1.510 1.00 96.69 92 TYR A O 1
ATOM 782 N N . LYS A 1 93 ? 2.369 -5.725 -1.543 1.00 95.62 93 LYS A N 1
ATOM 783 C CA . LYS A 1 93 ? 2.363 -6.480 -2.804 1.00 95.62 93 LYS A CA 1
ATOM 784 C C . LYS A 1 93 ? 1.232 -7.504 -2.925 1.00 95.62 93 LYS A C 1
ATOM 786 O O . LYS A 1 93 ? 0.602 -7.573 -3.969 1.00 95.62 93 LYS A O 1
ATOM 791 N N . SER A 1 94 ? 0.920 -8.235 -1.854 1.00 95.06 94 SER A N 1
ATOM 792 C CA . SER A 1 94 ? -0.130 -9.265 -1.828 1.00 95.06 94 SER A CA 1
ATOM 793 C C . SER A 1 94 ? -1.538 -8.708 -2.041 1.00 95.06 94 SER A C 1
ATOM 795 O O . SER A 1 94 ? -2.437 -9.443 -2.429 1.00 95.06 94 SER A O 1
ATOM 797 N N . HIS A 1 95 ? -1.740 -7.418 -1.773 1.00 96.62 95 HIS A N 1
ATOM 798 C CA . HIS A 1 95 ? -3.016 -6.733 -1.948 1.00 96.62 95 HIS A CA 1
ATOM 799 C C . HIS A 1 95 ? -3.029 -5.821 -3.170 1.00 96.62 95 HIS A C 1
ATOM 801 O O . HIS A 1 95 ? -4.100 -5.438 -3.615 1.00 96.62 95 HIS A O 1
ATOM 807 N N . VAL A 1 96 ? -1.869 -5.446 -3.706 1.00 97.38 96 VAL A N 1
ATOM 808 C CA . VAL A 1 96 ? -1.781 -4.566 -4.878 1.00 97.38 96 VAL A CA 1
ATOM 809 C C . VAL A 1 96 ? -1.665 -5.380 -6.169 1.00 97.38 96 VAL A C 1
ATOM 811 O O . VAL A 1 96 ? -2.328 -5.067 -7.154 1.00 97.38 96 VAL A O 1
ATOM 814 N N . PHE A 1 97 ? -0.896 -6.467 -6.156 1.00 97.06 97 PHE A N 1
ATOM 815 C CA . PHE A 1 97 ? -0.721 -7.383 -7.285 1.00 97.06 97 PHE A CA 1
ATOM 816 C C . PHE A 1 97 ? -1.641 -8.601 -7.106 1.00 97.06 97 PHE A C 1
ATOM 818 O O . PHE A 1 97 ? -1.183 -9.709 -6.847 1.00 97.06 97 PHE A O 1
ATOM 825 N N . LYS A 1 98 ? -2.960 -8.369 -7.169 1.00 93.00 98 LYS A N 1
ATOM 826 C CA . LYS A 1 98 ? -3.994 -9.405 -6.952 1.00 93.00 98 LYS A CA 1
ATOM 827 C C . LYS A 1 98 ? -4.217 -10.323 -8.166 1.00 93.00 98 LYS A C 1
ATOM 829 O O . LYS A 1 98 ? -4.922 -11.318 -8.055 1.00 93.00 98 LYS A O 1
ATOM 834 N N . GLU A 1 99 ? -3.658 -9.965 -9.318 1.00 94.31 99 GLU A N 1
ATOM 835 C CA . GLU A 1 99 ? -3.810 -10.664 -10.597 1.00 94.31 99 GLU A CA 1
ATOM 836 C C . GLU A 1 99 ? -2.429 -10.989 -11.189 1.00 94.31 99 GLU A C 1
ATOM 838 O O . GLU A 1 99 ? -1.408 -10.494 -10.704 1.00 94.31 99 GLU A O 1
ATOM 843 N N . ALA A 1 100 ? -2.396 -11.792 -12.257 1.00 95.44 100 ALA A N 1
ATOM 844 C CA . ALA A 1 100 ? -1.170 -12.064 -13.006 1.00 95.44 100 ALA A CA 1
ATOM 845 C C . ALA A 1 100 ? -0.547 -10.764 -13.545 1.00 95.44 100 ALA A C 1
ATOM 847 O O . ALA A 1 100 ? -1.263 -9.861 -13.983 1.00 95.44 100 ALA A O 1
ATOM 848 N N . LEU A 1 101 ? 0.789 -10.664 -13.589 1.00 96.44 101 LEU A N 1
ATOM 849 C CA . LEU A 1 101 ? 1.440 -9.420 -14.028 1.00 96.44 101 LEU A CA 1
ATOM 850 C C . LEU A 1 101 ? 1.087 -9.030 -15.471 1.00 96.44 101 LEU A C 1
ATOM 852 O O . LEU A 1 101 ? 1.108 -7.849 -15.824 1.00 96.44 101 LEU A O 1
ATOM 856 N N . SER A 1 102 ? 0.729 -10.006 -16.304 1.00 96.06 102 SER A N 1
ATOM 857 C CA . SER A 1 102 ? 0.291 -9.799 -17.686 1.00 96.06 102 SER A CA 1
ATOM 858 C C . SER A 1 102 ? -1.044 -9.051 -17.802 1.00 96.06 102 SER A C 1
ATOM 860 O O . SER A 1 102 ? -1.262 -8.359 -18.798 1.00 96.06 102 SER A O 1
ATOM 862 N N . SER A 1 103 ? -1.919 -9.119 -16.792 1.00 96.50 103 SER A N 1
ATOM 863 C CA . SER A 1 103 ? -3.193 -8.386 -16.772 1.00 96.50 103 SER A CA 1
ATOM 864 C C . SER A 1 103 ? -3.105 -7.039 -16.058 1.00 96.50 103 SER A C 1
ATOM 866 O O . SER A 1 103 ? -4.059 -6.261 -16.127 1.00 96.50 103 SER A O 1
ATOM 868 N N . LEU A 1 104 ? -1.991 -6.747 -15.384 1.00 97.25 104 LEU A N 1
ATOM 869 C CA . LEU A 1 104 ? -1.801 -5.509 -14.636 1.00 97.25 104 LEU A CA 1
ATOM 870 C C . LEU A 1 104 ? -1.253 -4.385 -15.520 1.00 97.25 104 LEU A C 1
ATOM 872 O O . LEU A 1 104 ? -0.520 -4.613 -16.485 1.00 97.25 104 LEU A O 1
ATOM 876 N N . ASP A 1 105 ? -1.631 -3.170 -15.140 1.00 97.62 105 ASP A N 1
ATOM 877 C CA . ASP A 1 105 ? -1.126 -1.888 -15.623 1.00 97.62 105 ASP A CA 1
ATOM 878 C C . ASP A 1 105 ? -1.029 -0.927 -14.419 1.00 97.62 105 ASP A C 1
ATOM 880 O O . ASP A 1 105 ? -1.533 -1.212 -13.324 1.00 97.62 105 ASP A O 1
ATOM 884 N N . ALA A 1 106 ? -0.370 0.212 -14.590 1.00 97.19 106 ALA A N 1
ATOM 885 C CA . ALA A 1 106 ? -0.157 1.211 -13.554 1.00 97.19 106 ALA A CA 1
ATOM 886 C C . ALA A 1 106 ? -1.480 1.719 -12.963 1.00 97.19 106 ALA A C 1
ATOM 888 O O . ALA A 1 106 ? -1.581 1.914 -11.752 1.00 97.19 106 ALA A O 1
ATOM 889 N N . GLN A 1 107 ? -2.521 1.879 -13.783 1.00 97.38 107 GLN A N 1
ATOM 890 C CA . GLN A 1 107 ? -3.833 2.349 -13.332 1.00 97.38 107 GLN A CA 1
ATOM 891 C C . GLN A 1 107 ? -4.544 1.315 -12.451 1.00 97.38 107 GLN A C 1
ATOM 893 O O . GLN A 1 107 ? -5.184 1.664 -11.457 1.00 97.38 107 GLN A O 1
ATOM 898 N N . LYS A 1 108 ? -4.430 0.026 -12.772 1.00 98.06 108 LYS A N 1
ATOM 899 C CA . LYS A 1 108 ? -4.899 -1.081 -11.934 1.00 98.06 108 LYS A CA 1
ATOM 900 C C . LYS A 1 108 ? -4.126 -1.144 -10.625 1.00 98.06 108 LYS A C 1
ATOM 902 O O . LYS A 1 108 ? -4.758 -1.248 -9.581 1.00 98.06 108 LYS A O 1
ATOM 907 N N . LEU A 1 109 ? -2.799 -1.007 -10.644 1.00 98.12 109 LEU A N 1
ATOM 908 C CA . LEU A 1 109 ? -1.999 -0.977 -9.412 1.00 98.12 109 LEU A CA 1
ATOM 909 C C . LEU A 1 109 ? -2.407 0.189 -8.500 1.00 98.12 109 LEU A C 1
ATOM 911 O O . LEU A 1 109 ? -2.592 -0.000 -7.297 1.00 98.12 109 LEU A O 1
ATOM 915 N N . MET A 1 110 ? -2.622 1.376 -9.074 1.00 98.00 110 MET A N 1
ATOM 916 C CA . MET A 1 110 ? -3.120 2.547 -8.348 1.00 98.00 110 MET A CA 1
ATOM 917 C C . MET A 1 110 ? -4.501 2.306 -7.735 1.00 98.00 110 MET A C 1
ATOM 919 O O . MET A 1 110 ? -4.704 2.605 -6.557 1.00 98.00 110 MET A O 1
ATOM 923 N N . ARG A 1 111 ? -5.438 1.729 -8.500 1.00 97.94 111 ARG A N 1
ATOM 924 C CA . ARG A 1 111 ? -6.771 1.364 -7.995 1.00 97.94 111 ARG A CA 1
ATOM 925 C C . ARG A 1 111 ? -6.689 0.338 -6.873 1.00 97.94 111 ARG A C 1
ATOM 927 O O . ARG A 1 111 ? -7.236 0.584 -5.806 1.00 97.94 111 ARG A O 1
ATOM 934 N N . ASN A 1 112 ? -5.933 -0.741 -7.060 1.00 98.12 112 ASN A N 1
ATOM 935 C CA . ASN A 1 112 ? -5.767 -1.783 -6.049 1.00 98.12 112 ASN A CA 1
ATOM 936 C C . ASN A 1 112 ? -5.161 -1.221 -4.753 1.00 98.12 112 ASN A C 1
ATOM 938 O O . ASN A 1 112 ? -5.588 -1.587 -3.658 1.00 98.12 112 ASN A O 1
ATOM 942 N N . LEU A 1 113 ? -4.193 -0.302 -4.860 1.00 97.94 113 LEU A N 1
ATOM 943 C CA . LEU A 1 113 ? -3.628 0.393 -3.705 1.00 97.94 113 LEU A CA 1
ATOM 944 C C . LEU A 1 113 ? -4.664 1.289 -3.011 1.00 97.94 113 LEU A C 1
ATOM 946 O O . LEU A 1 113 ? -4.729 1.294 -1.782 1.00 97.94 113 LEU A O 1
ATOM 950 N N . ALA A 1 114 ? -5.461 2.042 -3.772 1.00 97.69 114 ALA A N 1
ATOM 951 C CA . ALA A 1 114 ? -6.511 2.900 -3.227 1.00 97.69 114 ALA A CA 1
ATOM 952 C C . ALA A 1 114 ? -7.597 2.082 -2.511 1.00 97.69 114 ALA A C 1
ATOM 954 O O . ALA A 1 114 ? -7.922 2.377 -1.364 1.00 97.69 114 ALA A O 1
ATOM 955 N N . GLU A 1 115 ? -8.079 1.007 -3.136 1.00 97.62 115 GLU A N 1
ATOM 956 C CA . GLU A 1 115 ? -9.024 0.057 -2.540 1.00 97.62 115 GLU A CA 1
ATOM 957 C C . GLU A 1 115 ? -8.479 -0.546 -1.247 1.00 97.62 115 GLU A C 1
ATOM 959 O O . GLU A 1 115 ? -9.184 -0.616 -0.244 1.00 97.62 115 GLU A O 1
ATOM 964 N N . TYR A 1 116 ? -7.211 -0.965 -1.243 1.00 97.19 116 TYR A N 1
ATOM 965 C CA . TYR A 1 116 ? -6.596 -1.537 -0.052 1.00 97.19 116 TYR A CA 1
ATOM 966 C C . TYR A 1 116 ? -6.480 -0.515 1.087 1.00 97.19 116 TYR A C 1
ATOM 968 O O . TYR A 1 116 ? -6.758 -0.839 2.243 1.00 97.19 116 TYR A O 1
ATOM 976 N N . LYS A 1 117 ? -6.101 0.731 0.778 1.00 96.12 117 LYS A N 1
ATOM 977 C CA . LYS A 1 117 ? -6.063 1.816 1.769 1.00 96.12 117 LYS A CA 1
ATOM 978 C C . LYS A 1 117 ? -7.447 2.104 2.335 1.00 96.12 117 LYS A C 1
ATOM 980 O O . LYS A 1 117 ? -7.572 2.271 3.546 1.00 96.12 117 LYS A O 1
ATOM 985 N N . GLU A 1 118 ? -8.464 2.131 1.483 1.00 96.50 118 GLU A N 1
ATOM 986 C CA . GLU A 1 118 ? -9.840 2.367 1.903 1.00 96.50 118 GLU A CA 1
ATOM 987 C C . GLU A 1 118 ? -10.361 1.228 2.781 1.00 96.50 118 GLU A C 1
ATOM 989 O O . GLU A 1 118 ? -10.867 1.476 3.871 1.00 96.50 118 GLU A O 1
ATOM 994 N N . PHE A 1 119 ? -10.118 -0.021 2.386 1.00 95.81 119 PHE A N 1
ATOM 995 C CA . PHE A 1 119 ? -10.418 -1.190 3.209 1.00 95.81 119 PHE A CA 1
ATOM 996 C C . PHE A 1 119 ? -9.768 -1.092 4.598 1.00 95.81 119 PHE A C 1
ATOM 998 O O . PHE A 1 119 ? -10.436 -1.278 5.613 1.00 95.81 119 PHE A O 1
ATOM 1005 N N . LYS A 1 120 ? -8.480 -0.728 4.672 1.00 95.00 120 LYS A N 1
ATOM 1006 C CA . LYS A 1 120 ? -7.780 -0.540 5.954 1.00 95.00 120 LYS A CA 1
ATOM 1007 C C . LYS A 1 120 ? -8.292 0.646 6.767 1.00 95.00 120 LYS A C 1
ATOM 1009 O O . LYS A 1 120 ? -8.245 0.602 7.997 1.00 95.00 120 LYS A O 1
ATOM 1014 N N . ARG A 1 121 ? -8.790 1.696 6.112 1.00 94.94 121 ARG A N 1
ATOM 1015 C CA . ARG A 1 121 ? -9.442 2.829 6.776 1.00 94.94 121 ARG A CA 1
ATOM 1016 C C . ARG A 1 121 ? -10.763 2.398 7.410 1.00 94.94 121 ARG A C 1
ATOM 1018 O O . ARG A 1 121 ? -10.985 2.709 8.576 1.00 94.94 121 ARG A O 1
ATOM 1025 N N . VAL A 1 122 ? -11.596 1.668 6.670 1.00 95.88 122 VAL A N 1
ATOM 1026 C CA . VAL A 1 122 ? -12.879 1.141 7.158 1.00 95.88 122 VAL A CA 1
ATOM 1027 C C . VAL A 1 122 ? -12.661 0.161 8.312 1.00 95.88 122 VAL A C 1
ATOM 1029 O O . VAL A 1 122 ? -13.204 0.390 9.387 1.00 95.88 122 VAL A O 1
ATOM 1032 N N . GLU A 1 123 ? -11.767 -0.823 8.159 1.00 95.25 123 GLU A N 1
ATOM 1033 C CA . GLU A 1 123 ? -11.398 -1.782 9.221 1.00 95.25 123 GLU A CA 1
ATOM 1034 C C . GLU A 1 123 ? -10.973 -1.059 10.511 1.00 95.25 123 GLU A C 1
ATOM 1036 O O . GLU A 1 123 ? -11.326 -1.451 11.626 1.00 95.25 123 GLU A O 1
ATOM 1041 N N . ARG A 1 124 ? -10.219 0.040 10.374 1.00 94.69 124 ARG A N 1
ATOM 1042 C CA . ARG A 1 124 ? -9.822 0.861 11.518 1.00 94.69 124 ARG A CA 1
ATOM 1043 C C . ARG A 1 124 ? -11.019 1.541 12.178 1.00 94.69 124 ARG A C 1
ATOM 1045 O O . ARG A 1 124 ? -11.089 1.523 13.401 1.00 94.69 124 ARG A O 1
ATOM 1052 N N . LEU A 1 125 ? -11.919 2.149 11.407 1.00 95.31 125 LEU A N 1
ATOM 1053 C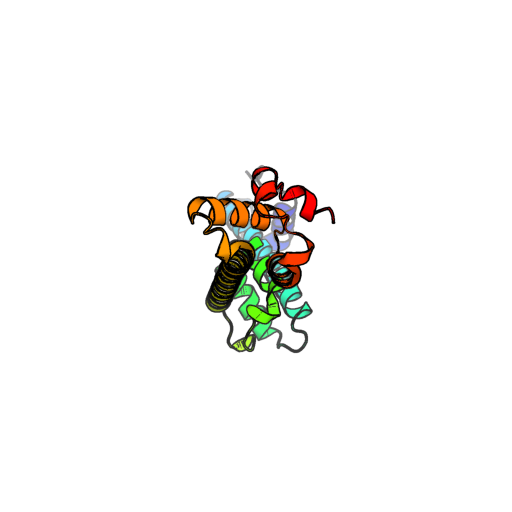 CA . LEU A 1 125 ? -13.104 2.820 11.949 1.00 95.31 125 LEU A CA 1
ATOM 1054 C C . LEU A 1 125 ? -14.027 1.839 12.673 1.00 95.31 125 LEU A C 1
ATOM 1056 O O . LEU A 1 125 ? -14.451 2.128 13.786 1.00 95.31 125 LEU A O 1
ATOM 1060 N N . GLU A 1 126 ? -14.259 0.662 12.096 1.00 95.94 126 GLU A N 1
ATOM 1061 C CA . GLU A 1 126 ? -15.035 -0.409 12.731 1.00 95.94 126 GLU A CA 1
ATOM 1062 C C . GLU A 1 126 ? -14.397 -0.863 14.046 1.00 95.94 126 GLU A C 1
ATOM 1064 O O . GLU A 1 126 ? -15.086 -1.057 15.042 1.00 95.94 126 GLU A O 1
ATOM 1069 N N . THR A 1 127 ? -13.067 -0.974 14.086 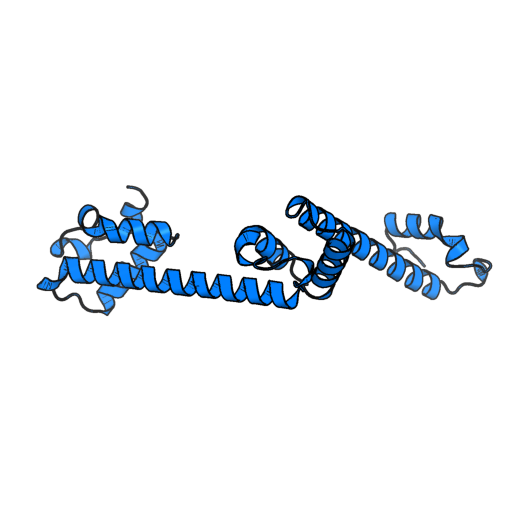1.00 94.94 127 THR A N 1
ATOM 1070 C CA . THR A 1 127 ? -12.344 -1.348 15.312 1.00 94.94 127 THR A CA 1
ATOM 1071 C C . THR A 1 127 ? -12.434 -0.263 16.391 1.00 94.94 127 THR A C 1
ATOM 1073 O O . THR A 1 127 ? -12.518 -0.574 17.577 1.00 94.94 127 THR A O 1
ATOM 1076 N N . ILE A 1 128 ? -12.416 1.014 15.998 1.00 95.00 128 ILE A N 1
ATOM 1077 C CA . ILE A 1 128 ? -12.599 2.144 16.920 1.00 95.00 128 ILE A CA 1
ATOM 1078 C C . ILE A 1 128 ? -14.025 2.148 17.478 1.00 95.00 128 ILE A C 1
ATOM 1080 O O . ILE A 1 128 ? -14.205 2.319 18.681 1.00 95.00 128 ILE A O 1
ATOM 1084 N N . GLU A 1 129 ? -15.025 1.918 16.628 1.00 95.25 129 GLU A N 1
ATOM 1085 C CA . GLU A 1 129 ? -16.422 1.829 17.057 1.00 95.25 129 GLU A CA 1
ATOM 1086 C C . GLU A 1 129 ? -16.645 0.623 17.978 1.00 95.25 129 GLU A C 1
ATOM 1088 O O . GLU A 1 129 ? -17.302 0.744 19.007 1.00 95.25 129 GLU A O 1
ATOM 1093 N N . PHE A 1 130 ? -16.018 -0.517 17.680 1.00 95.25 130 PHE A N 1
ATOM 1094 C CA . PHE A 1 130 ? -16.023 -1.674 18.569 1.00 95.25 130 PHE A CA 1
ATOM 1095 C C . PHE A 1 130 ? -15.435 -1.335 19.946 1.00 95.25 130 PHE A C 1
ATOM 1097 O O . PHE A 1 130 ? -16.059 -1.636 20.960 1.00 95.25 130 PHE A O 1
ATOM 1104 N N . LEU A 1 131 ? -14.283 -0.651 20.007 1.00 94.56 131 LEU A N 1
ATOM 1105 C CA . LEU A 1 131 ? -13.713 -0.182 21.276 1.00 94.56 131 LEU A CA 1
ATOM 1106 C C . LEU A 1 131 ? -14.693 0.731 22.026 1.00 94.56 131 LEU A C 1
ATOM 1108 O O . LEU A 1 131 ? -14.907 0.541 23.222 1.00 94.56 131 LEU A O 1
ATOM 1112 N N . LYS A 1 132 ? -15.302 1.696 21.331 1.00 94.69 132 LYS A N 1
ATOM 1113 C CA . LYS A 1 132 ? -16.288 2.612 21.913 1.00 94.69 132 LYS A CA 1
ATOM 1114 C C . LYS A 1 132 ? -17.453 1.845 22.548 1.00 94.69 132 LYS A C 1
ATOM 1116 O O . LYS A 1 132 ? -17.808 2.117 23.691 1.00 94.69 132 LYS A O 1
ATOM 1121 N N . GLN A 1 133 ? -18.003 0.859 21.839 1.00 94.31 133 GLN A N 1
ATOM 1122 C CA . GLN A 1 133 ? -19.087 0.005 22.333 1.00 94.31 133 GLN A CA 1
ATOM 1123 C C . GLN A 1 133 ? -18.666 -0.825 23.547 1.00 94.31 133 GLN A C 1
ATOM 1125 O O . GLN A 1 133 ? -19.442 -0.957 24.488 1.00 94.31 133 GLN A O 1
ATOM 1130 N N . GLN A 1 134 ? -17.438 -1.353 23.565 1.00 94.25 134 GLN A N 1
ATOM 1131 C CA . GLN A 1 134 ? -16.924 -2.071 24.735 1.00 94.25 134 GLN A CA 1
ATOM 1132 C C . GLN A 1 134 ? -16.804 -1.150 25.960 1.00 94.25 134 GLN A C 1
ATOM 1134 O O . GLN A 1 134 ? -17.141 -1.567 27.066 1.00 94.25 134 GLN A O 1
ATOM 1139 N N . ILE A 1 135 ? -16.371 0.104 25.776 1.00 91.44 135 ILE A N 1
ATOM 1140 C CA . ILE A 1 135 ? -16.309 1.092 26.866 1.00 91.44 135 ILE A CA 1
ATOM 1141 C C . ILE A 1 135 ? -17.712 1.422 27.373 1.00 91.44 135 ILE A C 1
ATOM 1143 O O . ILE A 1 135 ? -17.926 1.417 28.581 1.00 91.44 135 ILE A O 1
ATOM 1147 N N . ASP A 1 136 ? -18.667 1.674 26.478 1.00 92.25 136 ASP A N 1
ATOM 1148 C CA . ASP A 1 136 ? -20.050 1.974 26.866 1.00 92.25 136 ASP A CA 1
ATOM 1149 C C . ASP A 1 136 ? -20.681 0.809 27.638 1.00 92.25 136 ASP A C 1
ATOM 1151 O O . ASP A 1 136 ? -21.251 0.988 28.712 1.00 92.25 136 ASP A O 1
ATOM 1155 N N . GLN A 1 137 ? -20.472 -0.417 27.150 1.00 92.06 137 GLN A N 1
ATOM 1156 C CA . GLN A 1 137 ? -20.969 -1.632 27.785 1.00 92.06 137 GLN A CA 1
ATOM 1157 C C . GLN A 1 137 ? -20.371 -1.862 29.179 1.00 92.06 137 GLN A C 1
ATOM 1159 O O . GLN A 1 137 ? -21.068 -2.359 30.066 1.00 92.06 137 GLN A O 1
ATOM 1164 N N . LEU A 1 138 ? -19.100 -1.503 29.389 1.00 91.00 138 LEU A N 1
ATOM 1165 C CA . LEU A 1 138 ? -18.432 -1.625 30.687 1.00 91.00 138 LEU A CA 1
ATOM 1166 C C . LEU A 1 138 ? -19.052 -0.708 31.754 1.00 91.00 138 LEU A C 1
ATOM 1168 O O . LEU A 1 138 ? -18.999 -1.031 32.939 1.00 91.00 138 LEU A O 1
ATOM 1172 N N . TYR A 1 139 ? -19.651 0.412 31.342 1.00 89.38 139 TYR A N 1
ATOM 1173 C CA . TYR A 1 139 ? -20.240 1.423 32.225 1.00 89.38 139 TYR A CA 1
ATOM 1174 C C . TYR A 1 139 ? -21.726 1.661 31.931 1.00 89.38 139 TYR A C 1
ATOM 1176 O O . TYR A 1 139 ? -22.231 2.773 32.102 1.00 89.38 139 TYR A O 1
ATOM 1184 N N . VAL A 1 140 ? -22.433 0.622 31.482 1.00 89.81 140 VAL A N 1
ATOM 1185 C CA . VAL A 1 140 ? -23.828 0.724 31.030 1.00 89.81 140 VAL A CA 1
ATOM 1186 C C . VAL A 1 140 ? -24.766 1.274 32.111 1.00 89.81 140 VAL A C 1
ATOM 1188 O O . VAL A 1 140 ? -25.655 2.077 31.815 1.00 89.81 140 VAL A O 1
ATOM 1191 N N . ASP A 1 141 ? -24.523 0.911 33.371 1.00 88.00 141 ASP A N 1
ATOM 1192 C CA . ASP A 1 141 ? -25.314 1.359 34.523 1.00 88.00 141 ASP A CA 1
ATOM 1193 C C . ASP A 1 141 ? -25.186 2.876 34.753 1.00 88.00 141 ASP A C 1
ATOM 1195 O O . ASP A 1 141 ? -26.131 3.551 35.174 1.00 88.00 141 ASP A O 1
ATOM 1199 N N . GLU A 1 142 ? -24.045 3.436 34.352 1.00 86.62 142 GLU A N 1
ATOM 1200 C CA . GLU A 1 142 ? -23.632 4.799 34.672 1.00 86.62 142 GLU A CA 1
ATOM 1201 C C . GLU A 1 142 ? -24.050 5.808 33.599 1.00 86.62 142 GLU A C 1
ATOM 1203 O O . GLU A 1 142 ? -23.973 7.020 33.825 1.00 86.62 142 GLU A O 1
ATOM 1208 N N . LYS A 1 143 ? -24.529 5.316 32.445 1.00 84.81 143 LYS A N 1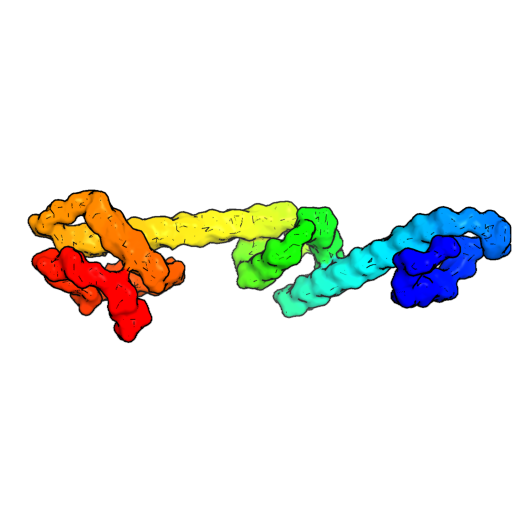
ATOM 1209 C CA . LYS A 1 143 ? -25.046 6.108 31.317 1.00 84.81 143 LYS A CA 1
ATOM 1210 C C . LYS A 1 143 ? -24.090 7.231 30.913 1.00 84.81 143 LYS A C 1
ATOM 1212 O O . LYS A 1 143 ? -24.432 8.419 30.968 1.00 84.81 143 LYS A O 1
ATOM 1217 N N . ILE A 1 144 ? -22.876 6.851 30.515 1.00 86.94 144 ILE A N 1
ATOM 1218 C CA . ILE A 1 144 ? -21.854 7.799 30.062 1.00 86.94 144 ILE A CA 1
ATOM 1219 C C . ILE A 1 144 ? -22.412 8.654 28.917 1.00 86.94 144 ILE A C 1
ATOM 1221 O O . ILE A 1 144 ? -22.994 8.158 27.957 1.00 86.94 144 ILE A O 1
ATOM 1225 N N . LYS A 1 145 ? -22.220 9.975 29.002 1.00 88.75 145 LYS A N 1
ATOM 1226 C CA . LYS A 1 145 ? -22.587 10.883 27.910 1.00 88.75 145 LYS A CA 1
ATOM 1227 C C . LYS A 1 145 ? -21.730 10.599 26.675 1.00 88.75 145 LYS A C 1
ATOM 1229 O O . LYS A 1 145 ? -20.509 10.510 26.788 1.00 88.75 145 LYS A O 1
ATOM 1234 N N . GLU A 1 146 ? -22.355 10.597 25.501 1.00 89.38 146 GLU A N 1
ATOM 1235 C CA . GLU A 1 146 ? -21.712 10.362 24.196 1.00 89.38 146 GLU A CA 1
ATOM 1236 C C . GLU A 1 146 ? -20.424 11.185 23.987 1.00 89.38 146 GLU A C 1
ATOM 1238 O O . GLU A 1 146 ? -19.423 10.661 23.507 1.00 89.38 146 GLU A O 1
ATOM 1243 N N . GLU A 1 147 ? -20.409 12.456 24.400 1.00 89.25 147 GLU A N 1
ATOM 1244 C CA . GLU A 1 147 ? -19.228 13.330 24.295 1.00 89.25 147 GLU A CA 1
ATOM 1245 C C . GLU A 1 147 ? -18.032 12.806 25.104 1.00 89.25 147 GLU A C 1
ATOM 1247 O O . GLU A 1 147 ? -16.904 12.796 24.616 1.00 89.25 147 GLU A O 1
ATOM 1252 N N . LYS A 1 148 ? -18.281 12.326 26.329 1.00 88.00 148 LYS A N 1
ATOM 1253 C CA . LYS A 1 148 ? -17.241 11.782 27.212 1.00 88.00 148 LYS A CA 1
ATOM 1254 C C . LYS A 1 148 ? -16.763 10.419 26.733 1.00 88.00 148 LYS A C 1
ATOM 1256 O O . LYS A 1 148 ? -15.565 10.163 26.716 1.00 88.00 148 LYS A O 1
ATOM 1261 N N . LEU A 1 149 ? -17.686 9.572 26.285 1.00 90.00 149 LEU A N 1
ATOM 1262 C CA . LEU A 1 149 ? -17.363 8.279 25.688 1.00 90.00 149 LEU A CA 1
ATOM 1263 C C . LEU A 1 149 ? -16.455 8.439 24.457 1.00 90.00 149 LEU A C 1
ATOM 1265 O O . LEU A 1 149 ? -15.473 7.707 24.302 1.00 90.00 149 LEU A O 1
ATOM 1269 N N . ARG A 1 150 ? -16.739 9.440 23.614 1.00 90.75 150 ARG A N 1
ATOM 1270 C CA . ARG A 1 150 ? -15.893 9.797 22.471 1.00 90.75 150 ARG A CA 1
ATOM 1271 C C . ARG A 1 150 ? -14.509 10.272 22.909 1.00 90.75 150 ARG A C 1
ATOM 1273 O O . ARG A 1 150 ? -13.524 9.745 22.408 1.00 90.75 150 ARG A O 1
ATOM 1280 N N . GLU A 1 151 ? -14.431 11.189 23.871 1.00 89.94 151 GLU A N 1
ATOM 1281 C CA . GLU A 1 151 ? -13.164 11.709 24.413 1.00 89.94 151 GLU A CA 1
ATOM 1282 C C . GLU A 1 151 ? -12.249 10.584 24.933 1.00 89.94 151 GLU A C 1
ATOM 1284 O O . GLU A 1 151 ? -11.055 10.544 24.615 1.00 89.94 151 GLU A O 1
ATOM 1289 N N . TYR A 1 152 ? -12.806 9.622 25.679 1.00 88.38 152 TYR A N 1
ATOM 1290 C CA . TYR A 1 152 ? -12.054 8.461 26.164 1.00 88.38 152 TYR A CA 1
ATOM 1291 C C . TYR A 1 152 ? -11.592 7.551 25.027 1.00 88.38 152 TYR A C 1
ATOM 1293 O O . TYR A 1 152 ? -10.432 7.131 25.004 1.00 88.38 152 TYR A O 1
ATOM 1301 N N . THR A 1 153 ? -12.476 7.279 24.067 1.00 91.19 153 THR A N 1
ATOM 1302 C CA . THR A 1 153 ? -12.158 6.439 22.908 1.00 91.19 153 THR A CA 1
ATOM 1303 C C . THR A 1 153 ? -11.039 7.065 22.074 1.00 91.19 153 THR A C 1
ATOM 1305 O O . THR A 1 153 ? -10.061 6.394 21.753 1.00 91.19 153 THR A O 1
ATOM 1308 N N . GLU A 1 154 ? -11.125 8.359 21.763 1.00 91.31 154 GLU A N 1
ATOM 1309 C CA . GLU A 1 154 ? -10.113 9.078 20.981 1.00 91.31 154 GLU A CA 1
ATOM 1310 C C . GLU A 1 154 ? -8.757 9.110 21.694 1.00 91.31 154 GLU A C 1
ATOM 1312 O O . GLU A 1 154 ? -7.725 8.855 21.066 1.00 91.31 154 GLU A O 1
ATOM 1317 N N . SER A 1 155 ? -8.760 9.326 23.013 1.00 89.06 155 SER A N 1
ATOM 1318 C CA . SER A 1 155 ? -7.543 9.303 23.833 1.00 89.06 155 SER A CA 1
ATOM 1319 C C . SER A 1 155 ? -6.851 7.936 23.794 1.00 89.06 155 SER A C 1
ATOM 1321 O O . SER A 1 155 ? -5.635 7.854 23.633 1.00 89.06 155 SER A O 1
ATOM 1323 N N . LEU A 1 156 ? -7.614 6.843 23.876 1.00 89.31 156 LEU A N 1
ATOM 1324 C CA . LEU A 1 156 ? -7.086 5.479 23.772 1.00 89.31 156 LEU A CA 1
ATOM 1325 C C . LEU A 1 156 ? -6.554 5.162 22.370 1.00 89.31 156 LEU A C 1
ATOM 1327 O O . LEU A 1 156 ? -5.492 4.556 22.219 1.00 89.31 156 LEU A O 1
ATOM 1331 N N . VAL A 1 157 ? -7.266 5.589 21.328 1.00 91.50 157 VAL A N 1
ATOM 1332 C CA . VAL A 1 157 ? -6.860 5.376 19.932 1.00 91.50 157 VAL A CA 1
ATOM 1333 C C . VAL A 1 157 ? -5.555 6.109 19.606 1.00 91.50 157 VAL A C 1
ATOM 1335 O O . VAL A 1 157 ? -4.735 5.577 18.846 1.00 91.50 157 VAL A O 1
ATOM 1338 N N . ALA A 1 158 ? -5.340 7.296 20.184 1.00 89.44 158 ALA A N 1
ATOM 1339 C CA . ALA A 1 158 ? -4.105 8.063 20.032 1.00 89.44 158 ALA A CA 1
ATOM 1340 C C . ALA A 1 158 ? -2.875 7.311 20.578 1.00 89.44 158 ALA A C 1
ATOM 1342 O O . ALA A 1 158 ? -1.806 7.341 19.957 1.00 89.44 158 ALA A O 1
ATOM 1343 N N . GLU A 1 159 ? -3.046 6.576 21.679 1.00 89.44 159 GLU A N 1
ATOM 1344 C CA . GLU A 1 159 ? -1.982 5.792 22.314 1.00 89.44 159 GLU A CA 1
ATOM 1345 C C . GLU A 1 159 ? -1.773 4.429 21.645 1.00 89.44 159 GLU A C 1
ATOM 1347 O O . GLU A 1 159 ? -0.646 4.049 21.320 1.00 89.44 159 GLU A O 1
ATOM 1352 N N . LEU A 1 160 ? -2.855 3.701 21.351 1.00 85.88 160 LEU A N 1
ATOM 1353 C CA . LEU A 1 160 ? -2.772 2.337 20.824 1.00 85.88 160 LEU A CA 1
ATOM 1354 C C . LEU A 1 160 ? -2.283 2.289 19.372 1.00 85.88 160 LEU A C 1
ATOM 1356 O O . LEU A 1 160 ? -1.735 1.266 18.968 1.00 85.88 160 LEU A O 1
ATOM 1360 N N . ARG A 1 161 ? -2.408 3.393 18.611 1.00 83.81 161 ARG A N 1
ATOM 1361 C CA . ARG A 1 161 ? -1.893 3.680 17.246 1.00 83.81 161 ARG A CA 1
ATOM 1362 C C . ARG A 1 161 ? -2.213 2.649 16.153 1.00 83.81 161 ARG A C 1
ATOM 1364 O O . ARG A 1 161 ? -2.711 3.033 15.096 1.00 83.81 161 ARG A O 1
ATOM 1371 N N . ARG A 1 162 ? -1.939 1.360 16.348 1.00 88.12 162 ARG A N 1
ATOM 1372 C CA . ARG A 1 162 ? -2.200 0.237 15.437 1.00 88.12 162 ARG A CA 1
ATOM 1373 C C . ARG A 1 162 ? -3.585 -0.359 15.673 1.00 88.12 162 ARG A C 1
ATOM 1375 O O . ARG A 1 162 ? -3.953 -0.651 16.804 1.00 88.12 162 ARG A O 1
ATOM 1382 N N . THR A 1 163 ? -4.301 -0.648 14.588 1.00 90.75 163 THR A N 1
ATOM 1383 C CA . THR A 1 163 ? -5.631 -1.281 14.632 1.00 90.75 163 THR A CA 1
ATOM 1384 C C . THR A 1 163 ? -5.625 -2.608 15.400 1.00 90.75 163 THR A C 1
ATOM 1386 O O . THR A 1 163 ? -6.523 -2.860 16.192 1.00 90.75 163 THR A O 1
ATOM 1389 N N . SER A 1 164 ? -4.571 -3.419 15.258 1.00 89.88 164 SER A N 1
ATOM 1390 C CA . SER A 1 164 ? -4.425 -4.681 15.998 1.00 89.88 164 SER A CA 1
ATOM 1391 C C . SER A 1 164 ? -4.353 -4.492 17.516 1.00 89.88 164 SER A C 1
ATOM 1393 O O . SER A 1 164 ? -4.885 -5.311 18.254 1.00 89.88 164 SER A O 1
ATOM 1395 N N . PHE A 1 165 ? -3.708 -3.420 17.986 1.00 90.31 165 PHE A N 1
ATOM 1396 C CA . PHE A 1 165 ? -3.611 -3.120 19.416 1.00 90.31 165 PHE A CA 1
ATOM 1397 C C . PHE A 1 165 ? -4.921 -2.564 19.959 1.00 90.31 165 PHE A C 1
ATOM 1399 O O . PHE A 1 165 ? -5.322 -2.954 21.046 1.00 90.31 165 PHE A O 1
ATOM 1406 N N . ILE A 1 166 ? -5.624 -1.737 19.178 1.00 91.25 166 ILE A N 1
ATOM 1407 C CA . ILE A 1 166 ? -6.976 -1.276 19.525 1.00 91.25 166 ILE A CA 1
ATOM 1408 C C . ILE A 1 166 ? -7.904 -2.480 19.718 1.00 91.25 166 ILE A C 1
ATOM 1410 O O . ILE A 1 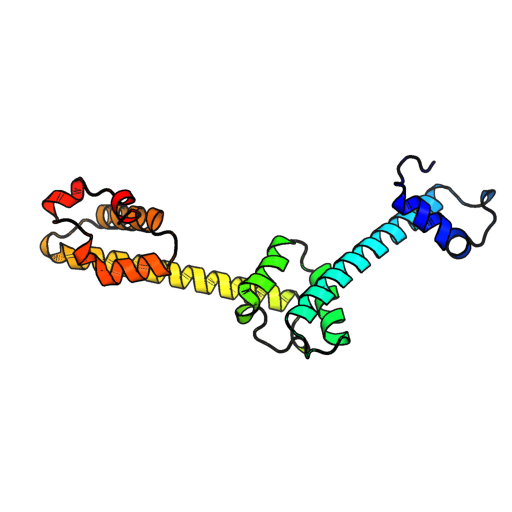166 ? -8.588 -2.561 20.731 1.00 91.25 166 ILE A O 1
ATOM 1414 N N . LYS A 1 167 ? -7.873 -3.445 18.790 1.00 91.44 167 LYS A N 1
ATOM 1415 C CA . LYS A 1 167 ? -8.693 -4.658 18.876 1.00 91.44 167 LYS A CA 1
ATOM 1416 C C . LYS A 1 167 ? -8.354 -5.512 20.103 1.00 91.44 167 LYS A C 1
ATOM 1418 O O . LYS A 1 167 ? -9.247 -5.830 20.878 1.00 91.44 167 LYS A O 1
ATOM 1423 N N . LEU A 1 168 ? -7.072 -5.827 20.306 1.00 89.50 168 LEU A N 1
ATOM 1424 C CA . LEU A 1 168 ? -6.620 -6.625 21.453 1.00 89.50 168 LEU A CA 1
ATOM 1425 C C . LEU A 1 168 ? -6.962 -5.952 22.791 1.00 89.50 168 LEU A C 1
ATOM 1427 O O . LEU A 1 168 ? -7.347 -6.620 23.748 1.00 89.50 168 LEU A O 1
ATOM 1431 N N . PHE A 1 169 ? -6.814 -4.628 22.856 1.00 90.50 169 PHE A N 1
ATOM 1432 C CA . PHE A 1 169 ? -7.162 -3.852 24.038 1.00 90.50 169 PHE A CA 1
ATOM 1433 C C . PHE A 1 169 ? -8.671 -3.869 24.295 1.00 90.50 169 PHE A C 1
ATOM 1435 O O . PHE A 1 169 ? -9.083 -4.106 25.424 1.00 90.50 169 PHE A O 1
ATOM 1442 N N . ALA A 1 170 ? -9.493 -3.685 23.257 1.00 90.94 170 ALA A N 1
ATOM 1443 C CA . ALA A 1 170 ? -10.949 -3.749 23.368 1.00 90.94 170 ALA A CA 1
ATOM 1444 C C . ALA A 1 170 ? -11.435 -5.118 23.882 1.00 90.94 170 ALA A C 1
ATOM 1446 O O . ALA A 1 170 ? -12.338 -5.171 24.708 1.00 90.94 170 ALA A O 1
ATOM 1447 N N . GLU A 1 171 ? -10.802 -6.217 23.460 1.00 90.62 171 GLU A N 1
ATOM 1448 C CA . GLU A 1 171 ? -11.118 -7.576 23.934 1.00 90.62 171 GLU A CA 1
ATOM 1449 C C . GLU A 1 171 ? -10.754 -7.805 25.414 1.00 90.62 171 GLU A C 1
ATOM 1451 O O . GLU A 1 171 ? -11.371 -8.634 26.079 1.00 90.62 171 GLU A O 1
ATOM 1456 N N . ASN A 1 172 ? -9.785 -7.056 25.950 1.00 89.00 172 ASN A N 1
ATOM 1457 C CA . ASN A 1 172 ? -9.312 -7.173 27.336 1.00 89.00 172 ASN A CA 1
ATOM 1458 C C . ASN A 1 172 ? -9.642 -5.935 28.186 1.00 89.00 172 ASN A C 1
ATOM 1460 O O . ASN A 1 172 ? -9.043 -5.722 29.240 1.00 89.00 172 ASN A O 1
ATOM 1464 N N . LEU A 1 173 ? -10.598 -5.120 27.738 1.00 88.62 173 LEU A N 1
ATOM 1465 C CA . LEU A 1 173 ? -10.843 -3.769 28.242 1.00 88.62 173 LEU A CA 1
ATOM 1466 C C . LEU A 1 173 ? -11.037 -3.713 29.767 1.00 88.62 173 LEU A C 1
ATOM 1468 O O . LEU A 1 173 ? -10.481 -2.842 30.437 1.00 88.62 173 LEU A O 1
ATOM 1472 N N . ALA A 1 174 ? -11.778 -4.674 30.321 1.00 85.69 174 ALA A N 1
ATOM 1473 C CA . ALA A 1 174 ? -12.100 -4.745 31.746 1.00 85.69 174 ALA A CA 1
ATOM 1474 C C . ALA A 1 174 ? -10.868 -4.879 32.662 1.00 85.69 174 ALA A C 1
ATOM 1476 O O . ALA A 1 174 ? -10.931 -4.483 33.822 1.00 85.69 174 ALA A O 1
ATOM 1477 N N . ALA A 1 175 ? -9.750 -5.418 32.163 1.00 84.94 175 ALA A N 1
ATOM 1478 C CA . ALA A 1 175 ? -8.525 -5.567 32.949 1.00 84.94 175 ALA A CA 1
ATOM 1479 C C . ALA A 1 175 ? -7.741 -4.251 33.099 1.00 84.94 175 ALA A C 1
ATOM 1481 O O . ALA A 1 175 ? -6.938 -4.115 34.020 1.00 84.94 175 ALA A O 1
ATOM 1482 N N . PHE A 1 176 ? -7.962 -3.290 32.199 1.00 83.00 176 PHE A N 1
ATOM 1483 C CA . PHE A 1 176 ? -7.176 -2.056 32.115 1.00 83.00 176 PHE A CA 1
ATOM 1484 C C . PHE A 1 176 ? -7.968 -0.805 32.491 1.00 83.00 176 PHE A C 1
ATOM 1486 O O . PHE A 1 176 ? -7.382 0.209 32.876 1.00 83.00 176 PHE A O 1
ATOM 1493 N N . MET A 1 177 ? -9.291 -0.851 32.353 1.00 84.88 177 MET A N 1
ATOM 1494 C CA . MET A 1 177 ? -10.150 0.295 32.611 1.00 84.88 177 MET A CA 1
ATOM 1495 C C . MET A 1 177 ? -10.459 0.444 34.111 1.00 84.88 177 MET A C 1
ATOM 1497 O O . MET A 1 177 ? -10.750 -0.546 34.785 1.00 84.88 177 MET A O 1
ATOM 1501 N N . PRO A 1 178 ? -10.406 1.671 34.662 1.00 84.69 178 PRO A N 1
ATOM 1502 C CA . PRO A 1 178 ? -10.678 1.913 36.075 1.00 84.69 178 PRO A CA 1
ATOM 1503 C C . PRO A 1 178 ? -12.179 1.821 36.379 1.00 84.69 178 PRO A C 1
ATOM 1505 O O . PRO A 1 178 ? -13.019 1.757 35.484 1.00 84.69 178 PRO A O 1
ATOM 1508 N N . LYS A 1 179 ? -12.564 1.876 37.654 1.00 85.06 179 LYS A N 1
ATOM 1509 C CA . LYS A 1 179 ? -13.986 2.002 38.012 1.00 85.06 179 LYS A CA 1
ATOM 1510 C C . LYS A 1 179 ? -14.536 3.365 37.575 1.00 85.06 179 LYS A C 1
ATOM 1512 O O . LYS A 1 179 ? -13.787 4.333 37.444 1.00 85.06 179 LYS A O 1
ATOM 1517 N N . TYR A 1 180 ? -15.853 3.475 37.385 1.00 81.44 180 TYR A N 1
ATOM 1518 C CA . TYR A 1 180 ? -16.476 4.703 36.869 1.00 81.44 180 TYR A CA 1
ATOM 1519 C C . TYR A 1 180 ? -16.139 5.964 37.684 1.00 81.44 180 TYR A C 1
ATOM 1521 O O . TYR A 1 180 ? -15.831 7.021 37.135 1.00 81.44 180 TYR A O 1
ATOM 1529 N N . ASN A 1 181 ? -16.119 5.852 39.013 1.00 80.19 181 ASN A N 1
ATOM 1530 C CA . ASN A 1 181 ? -15.766 6.944 39.925 1.00 80.19 181 ASN A CA 1
ATOM 1531 C C . ASN A 1 181 ? -14.323 7.468 39.745 1.00 80.19 181 ASN A C 1
ATOM 1533 O O . ASN A 1 181 ? -14.023 8.599 40.140 1.00 80.19 181 ASN A O 1
ATOM 1537 N N . GLU A 1 182 ? -13.444 6.672 39.138 1.00 81.31 182 GLU A N 1
ATOM 1538 C CA . GLU A 1 182 ? -12.037 6.974 38.862 1.00 81.31 182 GLU A CA 1
ATOM 1539 C C . GLU A 1 182 ? -11.795 7.386 37.398 1.00 81.31 182 GLU A C 1
ATOM 1541 O O . GLU A 1 182 ? -10.722 7.895 37.070 1.00 81.31 182 GLU A O 1
ATOM 1546 N N . LEU A 1 183 ? -12.804 7.265 36.527 1.00 79.94 183 LEU A N 1
ATOM 1547 C CA . LEU A 1 183 ? -12.719 7.567 35.092 1.00 79.94 183 LEU A CA 1
ATOM 1548 C C . LEU A 1 183 ? -12.332 9.028 34.806 1.00 79.94 183 LEU A C 1
ATOM 1550 O O . LEU A 1 183 ? -11.648 9.333 33.834 1.00 79.94 183 LEU A O 1
ATOM 1554 N N . LYS A 1 184 ? -12.709 9.952 35.696 1.00 75.31 184 LYS A N 1
ATOM 1555 C CA . LYS A 1 184 ? -12.307 11.372 35.643 1.00 75.31 184 LYS A CA 1
ATOM 1556 C C . LYS A 1 184 ? -10.796 11.603 35.801 1.00 75.31 184 LYS A C 1
ATOM 1558 O O . LYS A 1 184 ? -10.312 12.686 35.492 1.00 75.31 184 LYS A O 1
ATOM 1563 N N . HIS A 1 185 ? -10.070 10.615 36.319 1.00 76.56 185 HIS A N 1
ATOM 1564 C CA . HIS A 1 185 ? -8.616 10.631 36.488 1.00 76.56 185 HIS A CA 1
ATOM 1565 C C . HIS A 1 185 ? -7.914 9.680 35.513 1.00 76.56 185 HIS A C 1
ATOM 1567 O O . HIS A 1 185 ? -6.698 9.490 35.602 1.00 76.56 185 HIS A O 1
ATOM 1573 N N . PHE A 1 186 ? -8.671 9.066 34.602 1.00 77.38 186 PHE A N 1
ATOM 1574 C CA . PHE A 1 186 ? -8.136 8.150 33.618 1.00 77.38 186 PHE A CA 1
ATOM 1575 C C . PHE A 1 186 ? -7.171 8.873 32.677 1.00 77.38 186 PHE A C 1
ATOM 1577 O O . PHE A 1 186 ? -7.477 9.938 32.145 1.00 77.38 186 PHE A O 1
ATOM 1584 N N . ASN A 1 187 ? -5.998 8.274 32.479 1.00 73.19 187 ASN A N 1
ATOM 1585 C CA . ASN A 1 187 ? -4.950 8.815 31.629 1.00 73.19 187 ASN A CA 1
ATOM 1586 C C . ASN A 1 187 ? -4.440 7.708 30.700 1.00 73.19 187 ASN A C 1
ATOM 1588 O O . ASN A 1 187 ? -3.680 6.834 31.126 1.00 73.19 187 ASN A O 1
ATOM 1592 N N . ALA A 1 188 ? -4.858 7.762 29.434 1.00 73.38 188 ALA A N 1
ATOM 1593 C CA . ALA A 1 188 ? -4.544 6.771 28.402 1.00 73.38 188 ALA A CA 1
ATOM 1594 C C . ALA A 1 188 ? -3.041 6.435 28.230 1.00 73.38 188 ALA A C 1
ATOM 1596 O O . ALA A 1 188 ? -2.733 5.261 28.032 1.00 73.38 188 ALA A O 1
ATOM 1597 N N . PRO A 1 189 ? -2.077 7.368 28.385 1.00 75.06 189 PRO A N 1
ATOM 1598 C CA . PRO A 1 189 ? -0.646 7.076 28.281 1.00 75.06 189 PRO A CA 1
ATOM 1599 C C . PRO A 1 189 ? -0.139 6.001 29.252 1.00 75.06 189 PRO A C 1
ATOM 1601 O O . PRO A 1 189 ? 0.867 5.361 28.968 1.00 75.06 189 PRO A O 1
ATOM 1604 N N . ARG A 1 190 ? -0.823 5.756 30.384 1.00 66.81 190 ARG A N 1
ATOM 1605 C CA . ARG A 1 190 ? -0.444 4.673 31.316 1.00 66.81 190 ARG A CA 1
ATOM 1606 C C . ARG A 1 190 ? -0.687 3.273 30.745 1.00 66.81 190 ARG A C 1
ATOM 1608 O O . ARG A 1 190 ? -0.074 2.322 31.218 1.00 66.81 190 ARG A O 1
ATOM 1615 N N . ILE A 1 191 ? -1.548 3.151 29.736 1.00 66.12 191 ILE A N 1
ATOM 1616 C CA . ILE A 1 191 ? -1.872 1.877 29.083 1.00 66.12 191 ILE A CA 1
ATOM 1617 C C . ILE A 1 191 ? -0.803 1.486 28.065 1.00 66.12 191 ILE A C 1
ATOM 1619 O O . ILE A 1 191 ? -0.512 0.309 27.921 1.00 66.12 191 ILE A O 1
ATOM 1623 N N . ALA A 1 192 ? -0.168 2.450 27.394 1.00 56.06 192 ALA A N 1
ATOM 1624 C CA . ALA A 1 192 ? 0.916 2.160 26.452 1.00 56.06 192 ALA A CA 1
ATOM 1625 C C . ALA A 1 192 ? 2.188 1.612 27.137 1.00 56.06 192 ALA A C 1
ATOM 1627 O O . ALA A 1 192 ? 3.065 1.072 26.464 1.00 56.06 192 ALA A O 1
ATOM 1628 N N . SER A 1 193 ? 2.300 1.781 28.459 1.00 53.19 193 SER A N 1
ATOM 1629 C CA . SER A 1 193 ? 3.418 1.324 29.295 1.00 53.19 193 SER A CA 1
ATOM 1630 C C . SER A 1 193 ? 3.161 0.026 30.073 1.00 53.19 193 SER A C 1
ATOM 1632 O O . SER A 1 193 ? 4.063 -0.407 30.790 1.00 53.19 193 SER A O 1
ATOM 1634 N N . ALA A 1 194 ? 1.955 -0.546 29.985 1.00 47.19 194 ALA A N 1
ATOM 1635 C CA . ALA A 1 194 ? 1.548 -1.784 30.659 1.00 47.19 194 ALA A CA 1
ATOM 1636 C C . ALA A 1 194 ? 1.562 -2.968 29.682 1.00 47.19 194 ALA A C 1
ATOM 1638 O O . ALA A 1 194 ? 1.934 -4.076 30.126 1.00 47.19 194 ALA A O 1
#

Sequence (194 aa):
CLKDCNSKMLKKLHRNCQMLFPVKFHQIDPRVIREKLFKLYDEGVAREDIAQLQLRIKSHFLDEPLDVVVRLATDIFHYVHSQETVDQFFRYKSHVFKEALSSLDAQKLMRNLAEYKEFKRVERLETIEFLKQQIDQLYVDEKIKEEKLREYTESLVAELRRTSFIKLFAENLAAFMPKYNELKHFNAPRIASA